Protein AF-A0AAQ3QQR2-F1 (afdb_monomer_lite)

Structure (mmCIF, N/CA/C/O backbone):
data_AF-A0AAQ3QQR2-F1
#
_entry.id   AF-A0AAQ3QQR2-F1
#
loop_
_atom_site.group_PDB
_atom_site.id
_atom_site.type_symbol
_atom_site.label_atom_id
_atom_site.label_alt_id
_atom_site.label_comp_id
_atom_site.label_asym_id
_atom_site.label_entity_id
_atom_site.label_seq_id
_atom_site.pdbx_PDB_ins_code
_atom_site.Cartn_x
_atom_site.Cartn_y
_atom_site.Cartn_z
_atom_site.occupancy
_atom_site.B_iso_or_equiv
_atom_site.auth_seq_id
_atom_site.auth_comp_id
_atom_site.auth_asym_id
_atom_site.auth_atom_id
_atom_site.pdbx_PDB_model_num
ATOM 1 N N . MET A 1 1 ? -11.863 3.989 35.638 1.00 80.88 1 MET A N 1
ATOM 2 C CA . MET A 1 1 ? -12.507 4.876 34.647 1.00 80.88 1 MET A CA 1
ATOM 3 C C . MET A 1 1 ? -11.441 5.291 33.647 1.00 80.88 1 MET A C 1
ATOM 5 O O . MET A 1 1 ? -10.338 5.603 34.080 1.00 80.88 1 MET A O 1
ATOM 9 N N . VAL A 1 2 ? -11.722 5.224 32.343 1.00 85.12 2 VAL A N 1
ATOM 10 C CA . VAL A 1 2 ? -10.799 5.723 31.307 1.00 85.12 2 VAL A CA 1
ATOM 11 C C . VAL A 1 2 ? -10.591 7.229 31.536 1.00 85.12 2 VAL A C 1
ATOM 13 O O . VAL A 1 2 ? -11.599 7.916 31.701 1.00 85.12 2 VAL A O 1
ATOM 16 N N . PRO A 1 3 ? -9.352 7.752 31.583 1.00 92.00 3 PRO A N 1
ATOM 17 C CA . PRO A 1 3 ? -9.108 9.163 31.889 1.00 92.00 3 PRO A CA 1
ATOM 18 C C . PRO A 1 3 ? -9.614 10.085 30.771 1.00 92.00 3 PRO A C 1
ATOM 20 O O . PRO A 1 3 ? -9.797 9.659 29.623 1.00 92.00 3 PRO A O 1
ATOM 23 N N . THR A 1 4 ? -9.840 11.357 31.091 1.00 92.50 4 THR A N 1
ATOM 24 C CA . THR A 1 4 ? -10.175 12.379 30.092 1.00 92.50 4 THR A CA 1
ATOM 25 C C . THR A 1 4 ? -8.987 12.648 29.169 1.00 92.50 4 THR A C 1
ATOM 27 O O . THR A 1 4 ? -7.843 12.258 29.435 1.00 92.50 4 THR A O 1
ATOM 30 N N . LYS A 1 5 ? -9.240 13.320 28.043 1.00 92.12 5 LYS A N 1
ATOM 31 C CA . LYS A 1 5 ? -8.162 13.719 27.133 1.00 92.12 5 LYS A CA 1
ATOM 32 C C . LYS A 1 5 ? -7.220 14.727 27.796 1.00 92.12 5 LYS A C 1
ATOM 34 O O . LYS A 1 5 ? -6.032 14.725 27.502 1.00 92.12 5 LYS A O 1
ATOM 39 N N . GLU A 1 6 ? -7.731 15.562 28.690 1.00 95.12 6 GLU A N 1
ATOM 40 C CA . GLU A 1 6 ? -6.943 16.507 29.477 1.00 95.12 6 GLU A CA 1
ATOM 41 C C . GLU A 1 6 ? -6.012 15.777 30.456 1.00 95.12 6 GLU A C 1
ATOM 43 O O . GLU A 1 6 ? -4.858 16.167 30.612 1.00 95.12 6 GLU A O 1
ATOM 48 N N . GLU A 1 7 ? -6.490 14.692 31.071 1.00 95.94 7 GLU A N 1
ATOM 49 C CA . GLU A 1 7 ? -5.728 13.880 32.028 1.00 95.94 7 GLU A CA 1
ATOM 50 C C . GLU A 1 7 ? -4.668 12.995 31.356 1.00 95.94 7 GLU A C 1
ATOM 52 O O . GLU A 1 7 ? -3.599 12.775 31.926 1.00 95.94 7 GLU A O 1
ATOM 57 N N . ASN A 1 8 ? -4.937 12.476 30.151 1.00 94.75 8 ASN A N 1
ATOM 58 C CA . ASN A 1 8 ? -4.011 11.598 29.430 1.00 94.75 8 ASN A CA 1
ATOM 59 C C . ASN A 1 8 ? -3.968 11.877 27.914 1.00 94.75 8 ASN A C 1
ATOM 61 O O . ASN A 1 8 ? -4.370 11.030 27.106 1.00 94.75 8 ASN A O 1
ATOM 65 N N . PRO A 1 9 ? -3.443 13.039 27.489 1.00 91.62 9 PRO A N 1
ATOM 66 C CA . PRO A 1 9 ? -3.576 13.520 26.111 1.00 91.62 9 PRO A CA 1
ATOM 67 C C . PRO A 1 9 ? -2.920 12.620 25.059 1.00 91.62 9 PRO A C 1
ATOM 69 O O . PRO A 1 9 ? -3.365 12.599 23.911 1.00 91.62 9 PRO A O 1
ATOM 72 N N . ASN A 1 10 ? -1.896 11.856 25.450 1.00 90.06 10 ASN A N 1
ATOM 73 C CA . ASN A 1 10 ? -1.094 11.024 24.548 1.00 90.06 10 ASN A CA 1
ATOM 74 C C . ASN A 1 10 ? -1.265 9.512 24.782 1.00 90.06 10 ASN A C 1
ATOM 76 O O . ASN A 1 10 ? -0.591 8.721 24.126 1.00 90.06 10 ASN A O 1
ATOM 80 N N . GLY A 1 11 ? -2.127 9.099 25.715 1.00 89.00 11 GLY A N 1
ATOM 81 C CA . GLY A 1 11 ? -2.350 7.691 26.052 1.00 89.00 11 GLY A CA 1
ATOM 82 C C . GLY A 1 11 ? -3.790 7.238 25.819 1.00 89.00 11 GLY A C 1
ATOM 83 O O . GLY A 1 11 ? -4.509 7.789 24.987 1.00 89.00 11 GLY A O 1
ATOM 84 N N . LEU A 1 12 ? -4.218 6.214 26.561 1.00 90.44 12 LEU A N 1
ATOM 85 C CA . LEU A 1 12 ? -5.615 5.788 26.593 1.00 90.44 12 LEU A CA 1
ATOM 86 C C . LEU A 1 12 ? -6.462 6.872 27.269 1.00 90.44 12 LEU A C 1
ATOM 88 O O . LEU A 1 12 ? -6.265 7.131 28.453 1.00 90.44 12 LEU A O 1
ATOM 92 N N . HIS A 1 13 ? -7.398 7.467 26.530 1.00 93.31 13 HIS A N 1
ATOM 93 C CA . HIS A 1 13 ? -8.328 8.478 27.033 1.00 93.31 13 HIS A CA 1
ATOM 94 C C . HIS A 1 13 ? -9.698 8.394 26.350 1.00 93.31 13 HIS A C 1
ATOM 96 O O . HIS A 1 13 ? -9.854 7.797 25.280 1.00 93.31 13 HIS A O 1
ATOM 102 N N . GLN A 1 14 ? -10.693 9.042 26.953 1.00 89.75 14 GLN A N 1
ATOM 103 C CA . GLN A 1 14 ? -12.042 9.171 26.409 1.00 89.75 14 GLN A CA 1
ATOM 104 C C . GLN A 1 14 ? -12.032 10.052 25.153 1.00 89.75 14 GLN A C 1
ATOM 106 O O . GLN A 1 14 ? -12.002 11.279 25.227 1.00 89.75 14 GLN A O 1
ATOM 111 N N . LYS A 1 15 ? -12.029 9.415 23.978 1.00 87.75 15 LYS A N 1
ATOM 112 C CA . LYS A 1 15 ? -11.997 10.108 22.680 1.00 87.75 15 LYS A CA 1
ATOM 113 C C . LYS A 1 15 ? -13.345 10.139 21.960 1.00 87.75 15 LYS A C 1
ATOM 115 O O . LYS A 1 15 ? -13.582 11.042 21.161 1.00 87.75 15 LYS A O 1
ATOM 120 N N . TYR A 1 16 ? -14.208 9.161 22.220 1.00 89.12 16 TYR A N 1
ATOM 121 C CA . TYR A 1 16 ? -15.490 8.999 21.538 1.00 89.12 16 TYR A CA 1
ATOM 122 C C . TYR A 1 16 ? -16.610 8.742 22.543 1.00 89.12 16 TYR A C 1
ATOM 124 O O . TYR A 1 16 ? -16.399 8.070 23.550 1.00 89.12 16 TYR A O 1
ATOM 132 N N . VAL A 1 17 ? -17.804 9.239 22.223 1.00 89.06 17 VAL A N 1
ATOM 133 C CA . VAL A 1 17 ? -19.057 8.885 22.899 1.00 89.06 17 VAL A CA 1
ATOM 134 C C . VAL A 1 17 ? -19.792 7.883 22.011 1.00 89.06 17 VAL A C 1
ATOM 136 O O . VAL A 1 17 ? -19.985 8.147 20.824 1.00 89.06 17 VAL A O 1
ATOM 139 N N . VAL A 1 18 ? -20.179 6.733 22.568 1.00 90.75 18 VAL A N 1
ATOM 140 C CA . VAL A 1 18 ? -20.906 5.673 21.851 1.00 90.75 18 VAL A CA 1
ATOM 141 C C . VAL A 1 18 ? -22.374 5.702 22.265 1.00 90.75 18 VAL A C 1
ATOM 143 O O . VAL A 1 18 ? -22.689 5.645 23.451 1.00 90.75 18 VAL A O 1
ATOM 146 N N . THR A 1 19 ? -23.273 5.768 21.287 1.00 93.81 19 THR A N 1
ATOM 147 C CA . THR A 1 19 ? -24.726 5.696 21.483 1.00 93.81 19 THR A CA 1
ATOM 148 C C . THR A 1 19 ? -25.321 4.638 20.560 1.00 93.81 19 THR A C 1
ATOM 150 O O . THR A 1 19 ? -24.811 4.398 19.462 1.00 93.81 19 THR A O 1
ATOM 153 N N . LYS A 1 20 ? -26.390 3.965 21.002 1.00 93.56 20 LYS A N 1
ATOM 154 C CA . LYS A 1 20 ? -27.101 3.004 20.153 1.00 93.56 20 LYS A CA 1
ATOM 155 C C . LYS A 1 20 ? -27.959 3.741 19.130 1.00 93.56 20 LYS A C 1
ATOM 157 O O . LYS A 1 20 ? -28.540 4.783 19.426 1.00 93.56 20 LYS A O 1
ATOM 162 N N . ALA A 1 21 ? -28.059 3.171 17.931 1.00 94.94 21 ALA A N 1
ATOM 163 C CA . ALA A 1 21 ? -28.802 3.770 16.822 1.00 94.94 21 ALA A CA 1
ATOM 164 C C . ALA A 1 21 ? -30.312 3.896 17.096 1.00 94.94 21 ALA A C 1
ATOM 166 O O . ALA A 1 21 ? -30.958 4.785 16.553 1.00 94.94 21 ALA A O 1
ATOM 167 N N . ASP A 1 22 ? -30.866 3.034 17.950 1.00 95.81 22 ASP A N 1
ATOM 168 C CA . ASP A 1 22 ? -32.270 3.063 18.373 1.00 95.81 22 ASP A CA 1
ATOM 169 C C . ASP A 1 22 ? -32.543 4.037 19.537 1.00 95.81 22 ASP A C 1
ATOM 171 O O . ASP A 1 22 ? -33.677 4.150 19.997 1.00 95.81 22 ASP A O 1
ATOM 175 N N . GLY A 1 23 ? -31.513 4.737 20.026 1.00 94.50 23 GLY A N 1
ATOM 176 C CA . GLY A 1 23 ? -31.606 5.675 21.145 1.00 94.50 23 GLY A CA 1
ATOM 177 C C . GLY A 1 23 ? -31.676 5.021 22.527 1.00 94.50 23 GLY A C 1
ATOM 178 O O . GLY A 1 23 ? -31.720 5.738 23.527 1.00 94.50 23 GLY A O 1
ATOM 179 N N . SER A 1 24 ? -31.662 3.688 22.619 1.00 95.50 24 SER A N 1
ATOM 180 C CA . SER A 1 24 ? -31.610 2.999 23.908 1.00 95.50 24 SER A CA 1
ATOM 181 C C . SER A 1 24 ? -30.247 3.179 24.589 1.00 95.50 24 SER A C 1
ATOM 183 O O . SER A 1 24 ? -29.227 3.462 23.951 1.00 95.50 24 SER A O 1
ATOM 185 N N . SER A 1 25 ? -30.209 3.026 25.915 1.00 93.75 25 SER A N 1
ATOM 186 C CA . SER A 1 25 ? -28.966 3.170 26.672 1.00 93.75 25 SER A CA 1
ATOM 187 C C . SER A 1 25 ? -27.983 2.037 26.362 1.00 93.75 25 SER A C 1
ATOM 189 O O . SER A 1 25 ? -28.357 0.867 26.193 1.00 93.75 25 SER A O 1
ATOM 191 N N . VAL A 1 26 ? -26.698 2.383 26.304 1.00 92.75 26 VAL A N 1
ATOM 192 C CA . VAL A 1 26 ? -25.614 1.401 26.415 1.00 92.75 26 VAL A CA 1
ATOM 193 C C . VAL A 1 26 ? -25.560 0.871 27.848 1.00 92.75 26 VAL A C 1
ATOM 195 O O . VAL A 1 26 ? -25.960 1.562 28.784 1.00 92.75 26 VAL A O 1
ATOM 198 N N . ASP A 1 27 ? -25.112 -0.370 28.003 1.00 92.44 27 ASP A N 1
ATOM 199 C CA . ASP A 1 27 ? -24.840 -0.955 29.316 1.00 92.44 27 ASP A CA 1
ATOM 200 C C . ASP A 1 27 ? -23.747 -0.121 30.023 1.00 92.44 27 ASP A C 1
ATOM 202 O O . ASP A 1 27 ? -22.697 0.099 29.408 1.00 92.44 27 ASP A O 1
ATOM 206 N N . PRO A 1 28 ? -23.986 0.395 31.248 1.00 88.75 28 PRO A N 1
ATOM 207 C CA . PRO A 1 28 ? -23.021 1.231 31.963 1.00 88.75 28 PRO A CA 1
ATOM 208 C C . PRO A 1 28 ? -21.719 0.502 32.322 1.00 88.75 28 PRO A C 1
ATOM 210 O O . PRO A 1 28 ? -20.710 1.174 32.534 1.00 88.75 28 PRO A O 1
ATOM 213 N N . ASP A 1 29 ? -21.729 -0.833 32.352 1.00 89.56 29 ASP A N 1
ATOM 214 C CA . ASP A 1 29 ? -20.556 -1.654 32.663 1.00 89.56 29 ASP A CA 1
ATOM 215 C C . ASP A 1 29 ? -19.803 -2.112 31.399 1.00 89.56 29 ASP A C 1
ATOM 217 O O . ASP A 1 29 ? -18.747 -2.740 31.487 1.00 89.56 29 ASP A O 1
ATOM 221 N N . ALA A 1 30 ? -20.319 -1.801 30.202 1.00 89.88 30 ALA A N 1
ATOM 222 C CA . ALA A 1 30 ? -19.672 -2.169 28.949 1.00 89.88 30 ALA A CA 1
ATOM 223 C C . ALA A 1 30 ? -18.524 -1.216 28.585 1.00 89.88 30 ALA A C 1
ATOM 225 O O . ALA A 1 30 ? -18.685 0.003 28.508 1.00 89.88 30 ALA A O 1
ATOM 226 N N . GLU A 1 31 ? -17.375 -1.795 28.240 1.00 88.31 31 GLU A N 1
ATOM 227 C CA . GLU A 1 31 ? -16.235 -1.073 27.680 1.00 88.31 31 GLU A CA 1
ATOM 228 C C . GLU A 1 31 ? -16.169 -1.254 26.157 1.00 88.31 31 GLU A C 1
ATOM 230 O O . GLU A 1 31 ? -16.240 -2.369 25.638 1.00 88.31 31 GLU A O 1
ATOM 235 N N . TYR A 1 32 ? -16.002 -0.147 25.427 1.00 89.75 32 TYR A N 1
ATOM 236 C CA . TYR A 1 32 ? -15.931 -0.143 23.965 1.00 89.75 32 TYR A CA 1
ATOM 237 C C . TYR A 1 32 ? -14.563 0.333 23.484 1.00 89.75 32 TYR A C 1
ATOM 239 O O . TYR A 1 32 ? -14.065 1.378 23.905 1.00 89.75 32 TYR A O 1
ATOM 247 N N . PHE A 1 33 ? -13.994 -0.392 22.521 1.00 90.25 33 PHE A N 1
ATOM 248 C CA . PHE A 1 33 ? -12.809 0.029 21.783 1.00 90.25 33 PHE A CA 1
ATOM 249 C C . PHE A 1 33 ? -13.195 0.372 20.342 1.00 90.25 33 PHE A C 1
ATOM 251 O O . PHE A 1 33 ? -13.665 -0.482 19.592 1.00 90.25 33 PHE A O 1
ATOM 258 N N . VAL A 1 34 ? -13.034 1.642 19.960 1.00 91.75 34 VAL A N 1
ATOM 259 C CA . VAL A 1 34 ? -13.502 2.161 18.667 1.00 91.75 34 VAL A CA 1
ATOM 260 C C . VAL A 1 34 ? -12.354 2.200 17.666 1.00 91.75 34 VAL A C 1
ATOM 262 O O . VAL A 1 34 ? -11.355 2.889 17.870 1.00 91.75 34 VAL A O 1
ATOM 265 N N . LEU A 1 35 ? -12.532 1.496 16.550 1.00 92.06 35 LEU A N 1
ATOM 266 C CA . LEU A 1 35 ? -11.585 1.444 15.441 1.00 92.06 35 LEU A CA 1
ATOM 267 C C . LEU A 1 35 ? -12.113 2.252 14.255 1.00 92.06 35 LEU A C 1
ATOM 269 O O . LEU A 1 35 ? -13.262 2.096 13.846 1.00 92.06 35 LEU A O 1
ATOM 273 N N . ARG A 1 36 ? -11.259 3.092 13.663 1.00 90.00 36 ARG A N 1
ATOM 274 C CA . ARG A 1 36 ? -11.575 3.778 12.404 1.00 90.00 36 ARG A CA 1
ATOM 275 C C . ARG A 1 36 ? -11.174 2.897 11.225 1.00 90.00 36 ARG A C 1
ATOM 277 O O . ARG A 1 36 ? -10.003 2.554 11.088 1.00 90.00 36 ARG A O 1
ATOM 284 N N . LEU A 1 37 ? -12.147 2.544 10.390 1.00 88.12 37 LEU A N 1
ATOM 285 C CA . LEU A 1 37 ? -11.987 1.530 9.342 1.00 88.12 37 LEU A CA 1
ATOM 286 C C . LEU A 1 37 ? -11.951 2.103 7.919 1.00 88.12 37 LEU A C 1
ATOM 288 O O . LEU A 1 37 ? -11.562 1.388 6.995 1.00 88.12 37 LEU A O 1
ATOM 292 N N . ASP A 1 38 ? -12.345 3.366 7.735 1.00 83.75 38 ASP A N 1
ATOM 293 C CA . ASP A 1 38 ? -12.244 4.072 6.457 1.00 83.75 38 ASP A CA 1
ATOM 294 C C . ASP A 1 38 ? -10.819 4.585 6.198 1.00 83.75 38 ASP A C 1
ATOM 296 O O . ASP A 1 38 ? -10.086 4.933 7.125 1.00 83.75 38 ASP A O 1
ATOM 300 N N . TYR A 1 39 ? -10.447 4.709 4.924 1.00 73.44 39 TYR A N 1
ATOM 301 C CA . TYR A 1 39 ? -9.132 5.204 4.508 1.00 73.44 39 TYR A CA 1
ATOM 302 C C . TYR A 1 39 ? -8.970 6.734 4.583 1.00 73.44 39 TYR A C 1
ATOM 304 O O . TYR A 1 39 ? -7.943 7.262 4.168 1.00 73.44 39 TYR A O 1
ATOM 312 N N . LYS A 1 40 ? -9.931 7.476 5.158 1.00 75.06 40 LYS A N 1
ATOM 313 C CA . LYS A 1 40 ? -9.888 8.952 5.238 1.00 75.06 40 LYS A CA 1
ATOM 314 C C . LYS A 1 40 ? -9.239 9.464 6.533 1.00 75.06 40 LYS A C 1
ATOM 316 O O . LYS A 1 40 ? -9.424 10.625 6.909 1.00 75.06 40 LYS A O 1
ATOM 321 N N . GLY A 1 41 ? -8.569 8.590 7.286 1.00 74.69 41 GLY A N 1
ATOM 322 C CA . GLY A 1 41 ? -7.823 8.951 8.491 1.00 74.69 41 GLY A CA 1
ATOM 323 C C . GLY A 1 41 ? -6.534 9.704 8.167 1.00 74.69 41 GLY A C 1
ATOM 324 O O . GLY A 1 41 ? -5.855 9.371 7.205 1.00 74.69 41 GLY A O 1
ATOM 325 N N . GLY A 1 42 ? -6.183 10.699 8.990 1.00 73.75 42 GLY A N 1
ATOM 326 C CA . GLY A 1 42 ? -4.926 11.445 8.831 1.00 73.75 42 GLY A CA 1
ATOM 327 C C . GLY A 1 42 ? -3.670 10.621 9.143 1.00 73.75 42 GLY A C 1
ATOM 328 O O . GLY A 1 42 ? -2.601 10.929 8.632 1.00 73.75 42 GLY A O 1
ATOM 329 N N . ASP A 1 43 ? -3.803 9.555 9.939 1.00 80.88 43 ASP A N 1
ATOM 330 C CA . ASP A 1 43 ? -2.732 8.595 10.216 1.00 80.88 43 ASP A CA 1
ATOM 331 C C . ASP A 1 43 ? -3.028 7.259 9.520 1.00 80.88 43 ASP A C 1
ATOM 333 O O . ASP A 1 43 ? -3.827 6.438 9.983 1.00 80.88 43 ASP A O 1
ATOM 337 N N . VAL A 1 44 ? -2.360 7.051 8.386 1.00 71.50 44 VAL A N 1
ATOM 338 C CA . VAL A 1 44 ? -2.486 5.844 7.558 1.00 71.50 44 VAL A CA 1
ATOM 339 C C . VAL A 1 44 ? -1.999 4.596 8.300 1.00 71.50 44 VAL A C 1
ATOM 341 O O . VAL A 1 44 ? -2.577 3.519 8.136 1.00 71.50 44 VAL A O 1
ATOM 344 N N . SER A 1 45 ? -0.961 4.719 9.134 1.00 70.38 45 SER A N 1
ATOM 345 C CA . SER A 1 45 ? -0.415 3.585 9.891 1.00 70.38 45 SER A CA 1
ATOM 346 C C . SER A 1 45 ? -1.412 3.118 10.950 1.00 70.38 45 SER A C 1
ATOM 348 O O . SER A 1 45 ? -1.638 1.917 11.102 1.00 70.38 45 SER A O 1
ATOM 350 N N . HIS A 1 46 ? -2.079 4.061 11.617 1.00 82.38 46 HIS A N 1
ATOM 351 C CA . HIS A 1 46 ? -3.132 3.750 12.576 1.00 82.38 46 HIS A CA 1
ATOM 352 C C . HIS A 1 46 ? -4.349 3.082 11.914 1.00 82.38 46 HIS A C 1
ATOM 354 O O . HIS A 1 46 ? -4.803 2.043 12.388 1.00 82.38 46 HIS A O 1
ATOM 360 N N . VAL A 1 47 ? -4.843 3.601 10.779 1.00 82.56 47 VAL A N 1
ATOM 361 C CA . VAL A 1 47 ? -5.971 2.981 10.045 1.00 82.56 47 VAL A CA 1
ATOM 362 C C . VAL A 1 47 ? -5.642 1.550 9.603 1.00 82.56 47 VAL A C 1
ATOM 364 O O . VAL A 1 47 ? -6.490 0.660 9.681 1.00 82.56 47 VAL A O 1
ATOM 367 N N . ARG A 1 48 ? -4.399 1.286 9.186 1.00 74.62 48 ARG A N 1
ATOM 368 C CA . ARG A 1 48 ? -3.940 -0.074 8.860 1.00 74.62 48 ARG A CA 1
ATOM 369 C C . ARG A 1 48 ? -4.002 -1.007 10.063 1.00 74.62 48 ARG A C 1
ATOM 371 O O . ARG A 1 48 ? -4.515 -2.115 9.927 1.00 74.62 48 ARG A O 1
ATOM 378 N N . ALA A 1 49 ? -3.536 -0.558 11.227 1.00 81.88 49 ALA A N 1
ATOM 379 C CA . ALA A 1 49 ? -3.627 -1.339 12.458 1.00 81.88 49 ALA A CA 1
ATOM 380 C C . ALA A 1 49 ? -5.092 -1.652 12.821 1.00 81.88 49 ALA A C 1
ATOM 382 O O . ALA A 1 49 ? -5.416 -2.796 13.139 1.00 81.88 49 ALA A O 1
ATOM 383 N N . CYS A 1 50 ? -5.994 -0.675 12.679 1.00 89.81 50 CYS A N 1
ATOM 384 C CA . CYS A 1 50 ? -7.432 -0.863 12.884 1.00 89.81 50 CYS A CA 1
ATOM 385 C C . CYS A 1 50 ? -8.021 -1.943 11.962 1.00 89.81 50 CYS A C 1
ATOM 387 O O . CYS A 1 50 ? -8.766 -2.812 12.409 1.00 89.81 50 CYS A O 1
ATOM 389 N N . ARG A 1 51 ? -7.678 -1.919 10.671 1.00 86.06 51 ARG A N 1
ATOM 390 C CA . ARG A 1 51 ? -8.191 -2.886 9.686 1.00 86.06 51 ARG A CA 1
ATOM 391 C C . ARG A 1 51 ? -7.573 -4.275 9.849 1.00 86.06 51 ARG A C 1
ATOM 393 O O . ARG A 1 51 ? -8.266 -5.269 9.654 1.00 86.06 51 ARG A O 1
ATOM 400 N N . ALA A 1 52 ? -6.317 -4.361 10.283 1.00 81.12 52 ALA A N 1
ATOM 401 C CA . ALA A 1 52 ? -5.707 -5.627 10.681 1.00 81.12 52 ALA A CA 1
ATOM 402 C C . ALA A 1 52 ? -6.444 -6.251 11.881 1.00 81.12 52 ALA A C 1
ATOM 404 O O . ALA A 1 52 ? -6.762 -7.440 11.854 1.00 81.12 52 ALA A O 1
ATOM 405 N N . ALA A 1 53 ? -6.791 -5.446 12.893 1.00 89.12 53 ALA A N 1
ATOM 406 C CA . ALA A 1 53 ? -7.611 -5.903 14.015 1.00 89.12 53 ALA A CA 1
ATOM 407 C C . ALA A 1 53 ? -9.002 -6.372 13.554 1.00 89.12 53 ALA A C 1
ATOM 409 O O . ALA A 1 53 ? -9.468 -7.419 13.999 1.00 89.12 53 ALA A O 1
ATOM 410 N N . LEU A 1 54 ? -9.627 -5.660 12.609 1.00 92.31 54 LEU A N 1
ATOM 411 C CA . LEU A 1 54 ? -10.901 -6.072 12.018 1.00 92.31 54 LEU A CA 1
ATOM 412 C C . LEU A 1 54 ? -10.799 -7.415 11.276 1.00 92.31 54 LEU A C 1
ATOM 414 O O . LEU A 1 54 ? -11.661 -8.270 11.456 1.00 92.31 54 LEU A O 1
ATOM 418 N N . SER A 1 55 ? -9.746 -7.622 10.480 1.00 85.44 55 SER A N 1
ATOM 419 C CA . SER A 1 55 ? -9.497 -8.891 9.777 1.00 85.44 55 SER A CA 1
ATOM 420 C C . SER A 1 55 ? -9.331 -10.056 10.756 1.00 85.44 55 SER A C 1
ATOM 422 O O . SER A 1 55 ? -9.971 -11.101 10.609 1.00 85.44 55 SER A O 1
ATOM 424 N N . MET A 1 56 ? -8.557 -9.852 11.826 1.00 84.94 56 MET A N 1
ATOM 425 C CA . MET A 1 56 ? -8.397 -10.846 12.889 1.00 84.94 56 MET A CA 1
ATOM 426 C C . MET A 1 56 ? -9.709 -11.139 13.618 1.00 84.94 56 MET A C 1
ATOM 428 O O . MET A 1 56 ? -10.012 -12.305 13.870 1.00 84.94 56 MET A O 1
ATOM 432 N N . TYR A 1 57 ? -10.501 -10.109 13.916 1.00 94.12 57 TYR A N 1
ATOM 433 C CA . TYR A 1 57 ? -11.819 -10.268 14.522 1.00 94.12 57 TYR A CA 1
ATOM 434 C C . TYR A 1 57 ? -12.754 -11.074 13.616 1.00 94.12 57 TYR A C 1
ATOM 436 O O . TYR A 1 57 ? -13.286 -12.088 14.060 1.00 94.12 57 TYR A O 1
ATOM 444 N N . ALA A 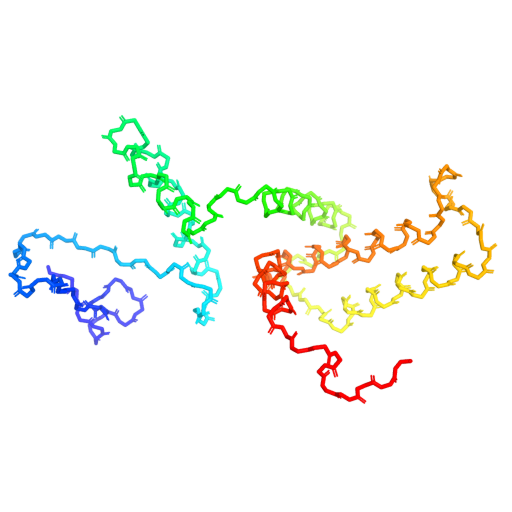1 58 ? -12.884 -10.695 12.339 1.00 92.00 58 ALA A N 1
ATOM 445 C CA . ALA A 1 58 ? -13.710 -11.400 11.358 1.00 92.00 58 ALA A CA 1
ATOM 446 C C . ALA A 1 58 ? -13.304 -12.878 11.226 1.00 92.00 58 ALA A C 1
ATOM 448 O O . ALA A 1 58 ? -14.161 -13.758 11.183 1.00 92.00 58 ALA A O 1
ATOM 449 N N . LYS A 1 59 ? -11.997 -13.174 11.232 1.00 86.62 59 LYS A N 1
ATOM 450 C CA . LYS A 1 59 ? -11.490 -14.552 11.258 1.00 86.62 59 LYS A CA 1
ATOM 451 C C . LYS A 1 59 ? -11.898 -15.293 12.534 1.00 86.62 59 LYS A C 1
ATOM 453 O O . LYS A 1 59 ? -12.336 -16.435 12.447 1.00 86.62 59 LYS A O 1
ATOM 458 N N . ALA A 1 60 ? -11.759 -14.660 13.698 1.00 94.62 60 ALA A N 1
ATOM 459 C CA . ALA A 1 60 ? -12.061 -15.275 14.990 1.00 94.62 60 ALA A CA 1
ATOM 460 C C . ALA A 1 60 ? -13.555 -15.583 15.172 1.00 94.62 60 ALA A C 1
ATOM 462 O O . ALA A 1 60 ? -13.902 -16.587 15.789 1.00 94.62 60 ALA A O 1
ATOM 463 N N . ILE A 1 61 ? -14.443 -14.744 14.628 1.00 96.81 61 ILE A N 1
ATOM 464 C CA . ILE A 1 61 ? -15.893 -14.952 14.736 1.00 96.81 61 ILE A CA 1
ATOM 465 C C . ILE A 1 61 ? -16.470 -15.844 13.632 1.00 96.81 61 ILE A C 1
ATOM 467 O O . ILE A 1 61 ? -17.647 -16.178 13.711 1.00 96.81 61 ILE A O 1
ATOM 471 N N . GLN A 1 62 ? -15.678 -16.253 12.634 1.00 94.62 62 GLN A N 1
ATOM 472 C CA . GLN A 1 62 ? -16.163 -16.947 11.435 1.00 94.62 62 GLN A CA 1
ATOM 473 C C . GLN A 1 62 ? -17.014 -18.187 11.739 1.00 94.62 62 GLN A C 1
ATOM 475 O O . GLN A 1 62 ? -18.018 -18.411 11.070 1.00 94.62 62 GLN A O 1
ATOM 480 N N . GLU A 1 63 ? -16.620 -18.990 12.727 1.00 95.00 63 GLU A N 1
ATOM 481 C CA . GLU A 1 63 ? -17.341 -20.218 13.092 1.00 95.00 63 GLU A CA 1
ATOM 482 C C . GLU A 1 63 ? -18.613 -19.935 13.901 1.00 95.00 63 GLU A C 1
ATOM 484 O O . GLU A 1 63 ? -19.570 -20.702 13.846 1.00 95.00 63 GLU A O 1
ATOM 489 N N . ARG A 1 64 ? -18.639 -18.830 14.656 1.00 97.81 64 ARG A N 1
ATOM 490 C CA . ARG A 1 64 ? -19.719 -18.511 15.600 1.00 97.81 64 ARG A CA 1
ATOM 491 C C . ARG A 1 64 ? -20.780 -17.582 15.012 1.00 97.81 64 ARG A C 1
ATOM 493 O O . ARG A 1 64 ? -21.951 -17.718 15.346 1.00 97.81 64 ARG A O 1
ATOM 500 N N . ILE A 1 65 ? -20.364 -16.604 14.209 1.00 97.56 65 ILE A N 1
ATOM 501 C CA . ILE A 1 65 ? -21.213 -15.558 13.622 1.00 97.56 65 ILE A CA 1
ATOM 502 C C . ILE A 1 65 ? -20.777 -15.338 12.158 1.00 97.56 65 ILE A C 1
ATOM 504 O O . ILE A 1 65 ? -20.177 -14.308 11.835 1.00 97.56 65 ILE A O 1
ATOM 508 N N . PRO A 1 66 ? -21.018 -16.319 11.267 1.00 95.56 66 PRO A N 1
ATOM 509 C CA . PRO A 1 66 ? -20.480 -16.311 9.907 1.00 95.56 66 PRO A CA 1
ATOM 510 C C . PRO A 1 66 ? -21.002 -15.151 9.056 1.00 95.56 66 PRO A C 1
ATOM 512 O O . PRO A 1 66 ? -20.227 -14.585 8.290 1.00 95.56 66 PRO A O 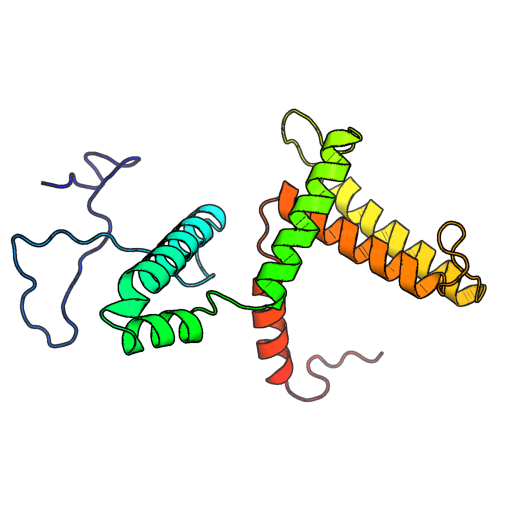1
ATOM 515 N N . ASP A 1 67 ? -22.269 -14.762 9.215 1.00 97.56 67 ASP A N 1
ATOM 516 C CA . ASP A 1 67 ? -22.874 -13.691 8.414 1.00 97.56 67 ASP A CA 1
ATOM 517 C C . ASP A 1 67 ? -22.188 -12.348 8.683 1.00 97.56 67 ASP A C 1
ATOM 519 O O . ASP A 1 67 ? -21.685 -11.718 7.760 1.00 97.56 67 ASP A O 1
ATOM 523 N N . LEU A 1 68 ? -22.016 -11.974 9.959 1.00 95.62 68 LEU A N 1
ATOM 524 C CA . LEU A 1 68 ? -21.268 -10.767 10.324 1.00 95.62 68 LEU A CA 1
ATOM 525 C C . LEU A 1 68 ? -19.804 -10.844 9.868 1.00 95.62 68 LEU A C 1
ATOM 527 O O . LEU A 1 68 ? -19.242 -9.846 9.423 1.00 95.62 68 LEU A O 1
ATOM 531 N N . ALA A 1 69 ? -19.163 -12.012 9.975 1.00 92.88 69 ALA A N 1
ATOM 532 C CA . ALA A 1 69 ? -17.793 -12.187 9.498 1.00 92.88 69 ALA A CA 1
ATOM 533 C C . ALA A 1 69 ? -17.678 -11.893 7.993 1.00 92.88 69 ALA A C 1
ATOM 535 O O . ALA A 1 69 ? -16.741 -11.213 7.567 1.00 92.88 69 ALA A O 1
ATOM 536 N N . ASN A 1 70 ? -18.634 -12.389 7.206 1.00 91.25 70 ASN A N 1
ATOM 537 C CA . ASN A 1 70 ? -18.693 -12.185 5.764 1.00 91.25 70 ASN A CA 1
ATOM 538 C C . ASN A 1 70 ? -19.025 -10.728 5.420 1.00 91.25 70 ASN A C 1
ATOM 540 O O . ASN A 1 70 ? -18.295 -10.136 4.630 1.00 91.25 70 ASN A O 1
ATOM 544 N N . ASP A 1 71 ? -20.006 -10.117 6.091 1.00 94.00 71 ASP A N 1
ATOM 545 C CA . ASP A 1 71 ? -20.351 -8.700 5.923 1.00 94.00 71 ASP A CA 1
ATOM 546 C C . ASP A 1 71 ? -19.137 -7.794 6.163 1.00 94.00 71 ASP A C 1
ATOM 548 O O . ASP A 1 71 ? -18.880 -6.859 5.405 1.00 94.00 71 ASP A O 1
ATOM 552 N N . LEU A 1 72 ? -18.352 -8.068 7.213 1.00 92.25 72 LEU A N 1
ATOM 553 C CA . LEU A 1 72 ? -17.137 -7.308 7.511 1.00 92.25 72 LEU A CA 1
ATOM 554 C C . LEU A 1 72 ? -16.062 -7.508 6.438 1.00 92.25 72 LEU A C 1
ATOM 556 O O . LEU A 1 72 ? -15.398 -6.544 6.053 1.00 92.25 72 LEU A O 1
ATOM 560 N N . LYS A 1 73 ? -15.881 -8.741 5.957 1.00 86.62 73 LYS A N 1
ATOM 561 C CA . LYS A 1 73 ? -14.913 -9.054 4.899 1.00 86.62 73 LYS A CA 1
ATOM 562 C C . LYS A 1 73 ? -15.271 -8.393 3.580 1.00 86.62 73 LYS A C 1
ATOM 564 O O . LYS A 1 73 ? -14.367 -7.870 2.943 1.00 86.62 73 LYS A O 1
ATOM 569 N N . GLU A 1 74 ? -16.544 -8.402 3.201 1.00 86.31 74 GLU A N 1
ATOM 570 C CA . GLU A 1 74 ? -17.038 -7.808 1.960 1.00 86.31 74 GLU A CA 1
ATOM 571 C C . GLU A 1 74 ? -17.015 -6.282 2.041 1.00 86.31 74 GLU A C 1
ATOM 573 O O . GLU A 1 74 ? -16.358 -5.621 1.242 1.00 86.31 74 GLU A O 1
ATOM 578 N N . ARG A 1 75 ? -17.641 -5.705 3.073 1.00 86.69 75 ARG A N 1
ATOM 579 C CA . ARG A 1 75 ? -17.745 -4.249 3.233 1.00 86.69 75 ARG A CA 1
ATOM 580 C C . ARG A 1 75 ? -16.394 -3.555 3.325 1.00 86.69 75 ARG A C 1
ATOM 582 O O . ARG A 1 75 ? -16.251 -2.415 2.887 1.00 86.69 75 ARG A O 1
ATOM 589 N N . TYR A 1 76 ? -15.442 -4.196 3.994 1.00 83.25 76 TYR A N 1
ATOM 590 C CA . TYR A 1 76 ? -14.119 -3.633 4.220 1.00 83.25 76 TYR A CA 1
ATOM 591 C C . TYR A 1 76 ? -13.048 -4.347 3.420 1.00 83.25 76 TYR A C 1
ATOM 593 O O . TYR A 1 76 ? -11.883 -4.102 3.696 1.00 83.25 76 TYR A O 1
ATOM 601 N N . ASP A 1 77 ? -13.401 -5.188 2.457 1.00 75.44 77 ASP A N 1
ATOM 602 C CA . ASP A 1 77 ? -12.457 -5.796 1.524 1.00 75.44 77 ASP A CA 1
ATOM 603 C C . ASP A 1 77 ? -11.205 -6.389 2.214 1.00 75.44 77 ASP A C 1
ATOM 605 O O . ASP A 1 77 ? -10.049 -6.135 1.862 1.00 75.44 77 ASP A O 1
ATOM 609 N N . LEU A 1 78 ? -11.437 -7.134 3.303 1.00 71.88 78 LEU A N 1
ATOM 610 C CA . LEU A 1 78 ? -10.382 -7.608 4.218 1.00 71.88 78 LEU A CA 1
ATOM 611 C C . LEU A 1 78 ? -9.491 -8.698 3.611 1.00 71.88 78 LEU A C 1
ATOM 613 O O . LEU A 1 78 ? -8.514 -9.100 4.241 1.00 71.88 78 LEU A O 1
ATOM 617 N N . HIS A 1 79 ? -9.843 -9.177 2.419 1.00 67.00 79 HIS A N 1
ATOM 618 C CA . HIS A 1 79 ? -9.138 -10.214 1.676 1.00 67.00 79 HIS A CA 1
ATOM 619 C C . HIS A 1 79 ? -9.074 -9.906 0.178 1.00 67.00 79 HIS A C 1
ATOM 621 O O . HIS A 1 79 ? -9.137 -10.836 -0.627 1.00 67.00 79 HIS A O 1
ATOM 627 N N . HIS A 1 80 ? -8.945 -8.634 -0.218 1.00 74.75 80 HIS A N 1
ATOM 628 C CA . HIS A 1 80 ? -8.814 -8.315 -1.638 1.00 74.75 80 HIS A CA 1
ATOM 629 C C . HIS A 1 80 ? -7.606 -9.056 -2.230 1.00 74.75 80 HIS A C 1
ATOM 631 O O . HIS A 1 80 ? -6.466 -8.762 -1.840 1.00 74.75 80 HIS A O 1
ATOM 637 N N . PRO A 1 81 ? -7.796 -9.977 -3.194 1.00 82.62 81 PRO A N 1
ATOM 638 C CA . PRO A 1 81 ? -6.699 -10.797 -3.701 1.00 82.62 81 PRO A CA 1
ATOM 639 C C . PRO A 1 81 ? -5.546 -9.955 -4.254 1.00 82.62 81 PRO A C 1
ATOM 641 O O . PRO A 1 81 ? -4.378 -10.300 -4.083 1.00 82.62 81 PRO A O 1
ATOM 644 N N . PHE A 1 82 ? -5.860 -8.803 -4.855 1.00 86.31 82 PHE A N 1
ATOM 645 C CA . PHE A 1 82 ? -4.842 -7.869 -5.329 1.00 86.31 82 PHE A CA 1
ATOM 646 C C . PHE A 1 82 ? -4.130 -7.114 -4.195 1.00 86.31 82 PHE A C 1
ATOM 648 O O . PHE A 1 82 ? -2.929 -6.896 -4.316 1.00 86.31 82 PHE A O 1
ATOM 655 N N . ILE A 1 83 ? -4.798 -6.757 -3.085 1.00 84.06 83 ILE A N 1
ATOM 656 C CA . ILE A 1 83 ? -4.104 -6.124 -1.944 1.00 84.06 83 ILE A CA 1
ATOM 657 C C . ILE A 1 83 ? -3.132 -7.129 -1.324 1.00 84.06 83 ILE A C 1
ATOM 659 O O . ILE A 1 83 ? -1.979 -6.786 -1.077 1.00 84.06 83 ILE A O 1
ATOM 663 N N . GLU A 1 84 ? -3.565 -8.373 -1.123 1.00 83.31 84 GLU A N 1
ATOM 664 C CA . GLU A 1 84 ? -2.712 -9.431 -0.574 1.00 83.31 84 GLU A CA 1
ATOM 665 C C . GLU A 1 84 ? -1.509 -9.713 -1.483 1.00 83.31 84 GLU A C 1
ATOM 667 O O . GLU A 1 84 ? -0.361 -9.699 -1.031 1.00 83.31 84 GLU A O 1
ATOM 672 N N . ALA A 1 85 ? -1.743 -9.877 -2.790 1.00 91.69 85 ALA A N 1
ATOM 673 C CA . ALA A 1 85 ? -0.672 -10.062 -3.765 1.00 91.69 85 ALA A CA 1
ATOM 674 C C . ALA A 1 85 ? 0.293 -8.864 -3.797 1.00 91.69 85 ALA A C 1
ATOM 676 O O . ALA A 1 85 ? 1.513 -9.052 -3.807 1.00 91.69 85 ALA A O 1
ATOM 677 N N . TRP A 1 86 ? -0.234 -7.635 -3.751 1.00 93.44 86 TRP A N 1
ATOM 678 C CA . TRP A 1 86 ? 0.567 -6.415 -3.679 1.00 93.44 86 TRP A CA 1
ATOM 679 C C . TRP A 1 86 ? 1.449 -6.398 -2.433 1.00 93.44 86 TRP A C 1
ATOM 681 O O . TRP A 1 86 ? 2.647 -6.157 -2.544 1.00 93.44 86 TRP A O 1
ATOM 691 N N . LEU A 1 87 ? 0.890 -6.666 -1.250 1.00 87.19 87 LEU A N 1
ATOM 692 C CA . LEU A 1 87 ? 1.635 -6.644 0.010 1.00 87.19 87 LEU A CA 1
ATOM 693 C C . LEU A 1 87 ? 2.744 -7.700 0.033 1.00 87.19 87 LEU A C 1
ATOM 695 O O . LEU A 1 87 ? 3.857 -7.404 0.471 1.00 87.19 87 LEU A O 1
ATOM 699 N N . LEU A 1 88 ? 2.471 -8.906 -0.472 1.00 90.38 88 LEU A N 1
ATOM 700 C CA . LEU A 1 88 ? 3.469 -9.970 -0.578 1.00 90.38 88 LEU A CA 1
ATOM 701 C C . LEU A 1 88 ? 4.629 -9.572 -1.498 1.00 90.38 88 LEU A C 1
ATOM 703 O O . LEU A 1 88 ? 5.794 -9.700 -1.108 1.00 90.38 88 LEU A O 1
ATOM 707 N N . MET A 1 89 ? 4.330 -9.057 -2.695 1.00 96.75 89 MET A N 1
ATOM 708 C CA . MET A 1 89 ? 5.367 -8.626 -3.636 1.00 96.75 89 MET A CA 1
ATOM 709 C C . MET A 1 89 ? 6.130 -7.403 -3.126 1.00 96.75 89 MET A C 1
ATOM 711 O O . MET A 1 89 ? 7.359 -7.411 -3.137 1.00 96.75 89 MET A O 1
ATOM 715 N N . ALA A 1 90 ? 5.436 -6.394 -2.599 1.00 95.12 90 ALA A N 1
ATOM 716 C CA . ALA A 1 90 ? 6.056 -5.184 -2.075 1.00 95.12 90 ALA A CA 1
ATOM 717 C C . ALA A 1 90 ? 6.995 -5.483 -0.902 1.00 95.12 90 ALA A C 1
ATOM 719 O O . ALA A 1 90 ? 8.121 -4.987 -0.884 1.00 95.12 90 ALA A O 1
ATOM 720 N N . LYS A 1 91 ? 6.594 -6.373 0.018 1.00 90.38 91 LYS A N 1
ATOM 721 C CA . LYS A 1 91 ? 7.461 -6.838 1.109 1.00 90.38 91 LYS A CA 1
ATOM 722 C C . LYS A 1 91 ? 8.715 -7.534 0.579 1.00 90.38 91 LYS A C 1
ATOM 724 O O . LYS A 1 91 ? 9.810 -7.249 1.056 1.00 90.38 91 LYS A O 1
ATOM 729 N N . ARG A 1 92 ? 8.572 -8.429 -0.405 1.00 96.69 92 ARG A N 1
ATOM 730 C CA . ARG A 1 92 ? 9.703 -9.153 -1.012 1.00 96.69 92 ARG A CA 1
ATOM 731 C C . ARG A 1 92 ? 10.683 -8.201 -1.698 1.00 96.69 92 ARG A C 1
ATOM 733 O O . ARG A 1 92 ? 11.892 -8.309 -1.495 1.00 96.69 92 ARG A O 1
ATOM 740 N N . THR A 1 93 ? 10.161 -7.271 -2.491 1.00 96.19 93 THR A N 1
ATOM 741 C CA . THR A 1 93 ? 10.953 -6.252 -3.182 1.00 96.19 93 THR A CA 1
ATOM 742 C C . THR A 1 93 ? 11.666 -5.346 -2.188 1.00 96.19 93 THR A C 1
ATOM 744 O O . THR A 1 93 ? 12.859 -5.093 -2.344 1.00 96.19 93 THR A O 1
ATOM 747 N N . HIS A 1 94 ? 10.966 -4.883 -1.152 1.00 95.31 94 HIS A N 1
ATOM 748 C CA . HIS A 1 94 ? 11.555 -4.018 -0.139 1.00 95.31 94 HIS A CA 1
ATOM 749 C C . HIS A 1 94 ? 12.678 -4.723 0.621 1.00 95.31 94 HIS A C 1
ATOM 751 O O . HIS A 1 94 ? 13.775 -4.182 0.709 1.00 95.31 94 HIS A O 1
ATOM 757 N N . GLN A 1 95 ? 12.457 -5.970 1.054 1.00 95.88 95 GLN A N 1
ATOM 758 C CA . GLN A 1 95 ? 13.501 -6.775 1.692 1.00 95.88 95 GLN A CA 1
ATOM 759 C C . GLN A 1 95 ? 14.727 -6.927 0.785 1.00 95.88 95 GLN A C 1
ATOM 761 O O . GLN A 1 95 ? 15.844 -6.696 1.225 1.00 95.88 95 GLN A O 1
ATOM 766 N N . THR A 1 96 ? 14.516 -7.215 -0.504 1.00 97.19 96 THR A N 1
ATOM 767 C CA . THR A 1 96 ? 15.611 -7.323 -1.482 1.00 97.19 96 THR A CA 1
ATOM 768 C C . THR A 1 96 ? 16.409 -6.020 -1.602 1.00 97.19 96 THR A C 1
ATOM 770 O O . THR A 1 96 ? 17.625 -6.060 -1.772 1.00 97.19 96 THR A O 1
ATOM 773 N N . ASN A 1 97 ? 15.748 -4.862 -1.530 1.00 95.81 97 ASN A N 1
ATOM 774 C CA . ASN A 1 97 ? 16.421 -3.564 -1.575 1.00 95.81 97 ASN A CA 1
ATOM 775 C C . ASN A 1 97 ? 17.186 -3.268 -0.277 1.00 95.81 97 ASN A C 1
ATOM 777 O O . ASN A 1 97 ? 18.302 -2.757 -0.353 1.00 95.81 97 ASN A O 1
ATOM 781 N N . CYS A 1 98 ? 16.638 -3.635 0.886 1.00 94.44 98 CYS A N 1
ATOM 782 C CA . CYS A 1 98 ? 17.348 -3.560 2.165 1.00 94.44 98 CYS A CA 1
ATOM 783 C C . CYS A 1 98 ? 18.607 -4.437 2.155 1.00 94.44 98 CYS A C 1
ATOM 785 O O . CYS A 1 98 ? 19.693 -3.947 2.442 1.00 94.44 98 CYS A O 1
ATOM 787 N N . ASP A 1 99 ? 18.481 -5.700 1.741 1.00 96.56 99 ASP A N 1
ATOM 788 C CA . ASP A 1 99 ? 19.587 -6.668 1.717 1.00 96.56 99 ASP A CA 1
ATOM 789 C C . ASP A 1 99 ? 20.724 -6.236 0.775 1.00 96.56 99 ASP A C 1
ATOM 791 O O . ASP A 1 99 ? 21.884 -6.589 0.977 1.00 96.56 99 ASP A O 1
ATOM 795 N N . LYS A 1 100 ? 20.396 -5.458 -0.264 1.00 95.31 100 LYS A N 1
ATOM 796 C CA . LYS A 1 100 ? 21.358 -4.899 -1.223 1.00 95.31 100 LYS A CA 1
ATOM 797 C C . LYS A 1 100 ? 21.881 -3.509 -0.843 1.00 95.31 100 LYS A C 1
ATOM 799 O O . LYS A 1 100 ? 22.663 -2.945 -1.602 1.00 95.31 100 LYS A O 1
ATOM 804 N N . GLY A 1 101 ? 21.462 -2.950 0.294 1.00 94.06 101 GLY A N 1
ATOM 805 C CA . GLY A 1 101 ? 21.916 -1.638 0.765 1.00 94.06 101 GLY A CA 1
ATOM 806 C C . GLY A 1 101 ? 21.345 -0.445 -0.013 1.00 94.06 101 GLY A C 1
ATOM 807 O O . GLY A 1 101 ? 21.926 0.634 0.015 1.00 94.06 101 GLY A O 1
ATOM 808 N N . PHE A 1 102 ? 20.216 -0.615 -0.711 1.00 92.56 102 PHE A N 1
ATOM 809 C CA . PHE A 1 102 ? 19.531 0.477 -1.423 1.00 92.56 102 PHE A CA 1
ATOM 810 C C . PHE A 1 102 ? 18.572 1.284 -0.534 1.00 92.56 102 PHE A C 1
ATOM 812 O O . PHE A 1 102 ? 18.018 2.290 -0.977 1.00 92.56 102 PHE A O 1
ATOM 819 N N . VAL A 1 103 ? 18.351 0.850 0.709 1.00 91.31 103 VAL A N 1
ATOM 820 C CA . VAL A 1 103 ? 17.509 1.530 1.702 1.00 91.31 103 VAL A CA 1
ATOM 821 C C . VAL A 1 103 ? 18.400 2.000 2.845 1.00 91.31 103 VAL A C 1
ATOM 823 O O . VAL A 1 103 ? 19.175 1.211 3.380 1.00 91.31 103 VAL A O 1
ATOM 826 N N . ALA A 1 104 ? 18.293 3.278 3.214 1.00 87.69 104 ALA A N 1
ATOM 827 C CA . ALA A 1 104 ? 19.083 3.849 4.299 1.00 87.69 104 ALA A CA 1
ATOM 828 C C . ALA A 1 104 ? 18.713 3.215 5.653 1.00 87.69 104 ALA A C 1
ATOM 830 O O . ALA A 1 104 ? 17.532 3.071 5.978 1.00 87.69 104 ALA A O 1
ATOM 831 N N . GLU A 1 105 ? 19.725 2.861 6.450 1.00 87.19 105 GLU A N 1
ATOM 832 C CA . GLU A 1 105 ? 19.547 2.207 7.757 1.00 87.19 105 GLU A CA 1
ATOM 833 C C . GLU A 1 105 ? 18.829 3.102 8.780 1.00 87.19 105 GLU A C 1
ATOM 835 O O . GLU A 1 105 ? 18.132 2.606 9.664 1.00 87.19 105 GLU A O 1
ATOM 840 N N . ASP A 1 106 ? 18.958 4.423 8.638 1.00 89.31 106 ASP A N 1
ATOM 841 C CA . ASP A 1 106 ? 18.295 5.423 9.481 1.00 89.31 106 ASP A CA 1
ATOM 842 C C . ASP A 1 106 ? 16.813 5.642 9.116 1.00 89.31 106 ASP A C 1
ATOM 844 O O . ASP A 1 106 ? 16.105 6.395 9.788 1.00 89.31 106 ASP A O 1
ATOM 848 N N . GLY A 1 107 ? 16.327 4.978 8.062 1.00 84.69 107 GLY A N 1
ATOM 849 C CA . GLY A 1 107 ? 14.963 5.106 7.560 1.00 84.69 107 GLY A CA 1
ATOM 850 C C . GLY A 1 107 ? 14.686 6.410 6.810 1.00 84.69 107 GLY A C 1
ATOM 851 O O . GLY A 1 107 ? 13.528 6.663 6.468 1.00 84.69 107 GLY A O 1
ATOM 852 N N . ASN A 1 108 ? 15.705 7.231 6.540 1.00 92.31 108 ASN A N 1
ATOM 853 C CA . ASN A 1 108 ? 15.546 8.451 5.763 1.00 92.31 108 ASN A CA 1
ATOM 854 C C . ASN A 1 108 ? 15.234 8.126 4.291 1.00 92.31 108 ASN A C 1
ATOM 856 O O . ASN A 1 108 ? 15.734 7.153 3.720 1.00 92.31 108 ASN A O 1
ATOM 860 N N . ILE A 1 109 ? 14.384 8.943 3.667 1.00 94.69 109 ILE A N 1
ATOM 861 C CA . ILE A 1 109 ? 13.926 8.745 2.289 1.00 94.69 109 ILE A CA 1
ATOM 862 C C . ILE A 1 109 ? 14.214 10.011 1.489 1.00 94.69 109 ILE A C 1
ATOM 864 O O . ILE A 1 109 ? 13.576 11.042 1.695 1.00 94.69 109 ILE A O 1
ATOM 868 N N . ASP A 1 110 ? 15.118 9.921 0.513 1.00 95.25 110 ASP A N 1
ATOM 869 C CA . ASP A 1 110 ? 15.220 10.948 -0.524 1.00 95.25 110 ASP A CA 1
ATOM 870 C C . ASP A 1 110 ? 14.090 10.753 -1.543 1.00 95.25 110 ASP A C 1
ATOM 872 O O . ASP A 1 110 ? 14.207 10.011 -2.522 1.00 95.25 110 ASP A O 1
ATOM 876 N N . HIS A 1 111 ? 12.961 11.411 -1.289 1.00 96.31 111 HIS A N 1
ATOM 877 C CA . HIS A 1 111 ? 11.784 11.338 -2.151 1.00 96.31 111 HIS A CA 1
ATOM 878 C C . HIS A 1 111 ? 12.082 11.741 -3.604 1.00 96.31 111 HIS A C 1
ATOM 880 O O . HIS A 1 111 ? 11.513 11.154 -4.524 1.00 96.31 111 HIS A O 1
ATOM 886 N N . GLY A 1 112 ? 12.973 12.715 -3.819 1.00 97.56 112 GLY A N 1
ATOM 887 C CA . GLY A 1 112 ? 13.336 13.188 -5.153 1.00 97.56 112 GLY A CA 1
ATOM 888 C C . GLY A 1 112 ? 14.056 12.103 -5.945 1.00 97.56 112 GLY A C 1
ATOM 889 O O . GLY A 1 112 ? 13.656 11.789 -7.067 1.00 97.56 112 GLY A O 1
ATOM 890 N N . THR A 1 113 ? 15.053 11.465 -5.330 1.00 96.56 113 THR A N 1
ATOM 891 C CA . THR A 1 113 ? 15.750 10.320 -5.930 1.00 96.56 113 THR A CA 1
ATOM 892 C C . THR A 1 113 ? 14.796 9.172 -6.223 1.00 96.56 113 THR A C 1
ATOM 894 O O . THR A 1 113 ? 14.835 8.625 -7.322 1.00 96.56 113 THR A O 1
ATOM 897 N N . GLN A 1 114 ? 13.906 8.820 -5.289 1.00 97.38 114 GLN A N 1
ATOM 898 C CA . GLN A 1 114 ? 12.964 7.717 -5.504 1.00 97.38 114 GLN A CA 1
ATOM 899 C C . GLN A 1 114 ? 12.037 7.978 -6.697 1.00 97.38 114 GLN A C 1
ATOM 901 O O . GLN A 1 114 ? 11.855 7.092 -7.532 1.00 97.38 114 GLN A O 1
ATOM 906 N N . PHE A 1 115 ? 11.497 9.193 -6.828 1.00 98.31 115 PHE A N 1
ATOM 907 C CA . PHE A 1 115 ? 10.680 9.543 -7.990 1.00 98.31 115 PHE A CA 1
ATOM 908 C C . PHE A 1 115 ? 11.481 9.535 -9.289 1.00 98.31 115 PHE A C 1
ATOM 910 O O . PHE A 1 115 ? 10.997 9.010 -10.289 1.00 98.31 115 PHE A O 1
ATOM 917 N N . MET A 1 116 ? 12.708 10.060 -9.285 1.00 98.25 116 MET A N 1
ATOM 918 C CA . MET A 1 116 ? 13.530 10.069 -10.494 1.00 98.25 116 MET A CA 1
ATOM 919 C C . MET A 1 116 ? 13.946 8.668 -10.935 1.00 98.25 116 MET A C 1
ATOM 921 O O . MET A 1 116 ? 13.942 8.406 -12.131 1.00 98.25 116 MET A O 1
ATOM 925 N N . LEU A 1 117 ? 14.206 7.746 -10.007 1.00 97.56 117 LEU A N 1
ATOM 926 C CA . LEU A 1 117 ? 14.451 6.345 -10.353 1.00 97.56 117 LEU A CA 1
ATOM 927 C C . LEU A 1 117 ? 13.241 5.712 -11.054 1.00 97.56 117 LEU A C 1
ATOM 929 O O . LEU A 1 117 ? 13.425 4.996 -12.024 1.00 97.56 117 LEU A O 1
ATOM 933 N N . MET A 1 118 ? 12.008 6.007 -10.625 1.00 98.31 118 MET A N 1
ATOM 934 C CA . MET A 1 118 ? 10.803 5.541 -11.336 1.00 98.31 118 MET A CA 1
ATOM 935 C C . MET A 1 118 ? 10.681 6.157 -12.735 1.00 98.31 118 MET A C 1
ATOM 937 O O . MET A 1 118 ? 10.225 5.497 -13.662 1.00 98.31 118 MET A O 1
ATOM 941 N N . VAL A 1 119 ? 11.069 7.428 -12.890 1.00 98.44 119 VAL A N 1
ATOM 942 C CA . VAL A 1 119 ? 11.096 8.098 -14.198 1.00 98.44 119 VAL A CA 1
ATOM 943 C C . VAL A 1 119 ? 12.129 7.454 -15.122 1.00 98.44 119 VAL A C 1
ATOM 945 O O . VAL A 1 119 ? 11.833 7.285 -16.300 1.00 98.44 119 VAL A O 1
ATOM 948 N N . CYS A 1 120 ? 13.300 7.068 -14.609 1.00 98.19 120 CYS A N 1
ATOM 949 C CA . CYS A 1 120 ? 14.320 6.382 -15.402 1.00 98.19 120 CYS A CA 1
ATOM 950 C C . CYS A 1 120 ? 13.790 5.074 -16.006 1.00 98.19 120 CYS A C 1
ATOM 952 O O . CYS A 1 120 ? 13.912 4.903 -17.212 1.00 98.19 120 CYS A O 1
ATOM 954 N N . GLU A 1 121 ? 13.093 4.233 -15.237 1.00 98.00 121 GLU A N 1
ATOM 955 C CA . GLU A 1 121 ? 12.499 2.990 -15.773 1.00 98.00 121 GLU A CA 1
ATOM 956 C C . GLU A 1 121 ? 11.462 3.246 -16.871 1.00 98.00 121 GLU A C 1
ATOM 958 O O . GLU A 1 121 ? 11.365 2.515 -17.854 1.00 98.00 121 GLU A O 1
ATOM 963 N N . LEU A 1 122 ? 10.686 4.328 -16.748 1.00 98.19 122 LEU A N 1
ATOM 964 C CA . LEU A 1 122 ? 9.754 4.726 -17.803 1.00 98.19 122 LEU A CA 1
ATOM 965 C C . LEU A 1 122 ? 10.485 5.187 -19.074 1.00 98.19 122 LEU A C 1
ATOM 967 O O . LEU A 1 122 ? 9.982 4.965 -20.179 1.00 98.19 122 LEU A O 1
ATOM 971 N N . CYS A 1 123 ? 11.652 5.822 -18.937 1.00 97.88 123 CYS A N 1
ATOM 972 C CA . CYS A 1 123 ? 12.511 6.150 -20.073 1.00 97.88 123 CYS A CA 1
ATOM 973 C C . CYS A 1 123 ? 13.081 4.879 -20.719 1.00 97.88 123 CYS A C 1
ATOM 975 O O . CYS A 1 123 ? 13.000 4.753 -21.940 1.00 97.88 123 CYS A O 1
ATOM 977 N N . GLU A 1 124 ? 13.563 3.917 -19.930 1.00 96.69 124 GLU A N 1
ATOM 978 C CA . GLU A 1 124 ? 14.063 2.624 -20.424 1.00 96.69 124 GLU A CA 1
ATOM 979 C C . GLU A 1 124 ? 12.957 1.845 -21.158 1.00 96.69 124 GLU A C 1
ATOM 981 O O . GLU A 1 124 ? 13.159 1.368 -22.277 1.00 96.69 124 GLU A O 1
ATOM 986 N N . ALA A 1 125 ? 11.725 1.852 -20.635 1.00 96.94 125 ALA A N 1
ATOM 987 C CA . ALA A 1 125 ? 10.566 1.276 -21.319 1.00 96.94 125 ALA A CA 1
ATOM 988 C C . ALA A 1 125 ? 10.312 1.915 -22.698 1.00 96.94 125 ALA A C 1
ATOM 990 O O . ALA A 1 125 ? 9.940 1.228 -23.657 1.00 96.94 125 ALA A O 1
ATOM 991 N N . PHE A 1 126 ? 10.503 3.232 -22.819 1.00 96.62 126 PHE A N 1
ATOM 992 C CA . PHE A 1 126 ? 10.362 3.944 -24.089 1.00 96.62 126 PHE A CA 1
ATOM 993 C C . PHE A 1 126 ? 11.512 3.650 -25.062 1.00 96.62 126 PHE A C 1
ATOM 995 O O . PHE A 1 126 ? 11.287 3.535 -26.271 1.00 96.62 126 PHE A O 1
ATOM 1002 N N . GLU A 1 127 ? 12.734 3.488 -24.561 1.00 96.69 127 GLU A N 1
ATOM 1003 C CA . GLU A 1 127 ? 13.883 3.074 -25.366 1.00 96.69 127 GLU A CA 1
ATOM 1004 C C . GLU A 1 127 ? 13.701 1.655 -25.912 1.00 96.69 127 GLU A C 1
ATOM 1006 O O . GLU A 1 127 ? 13.839 1.449 -27.122 1.00 96.69 127 GLU A O 1
ATOM 1011 N N . ALA A 1 128 ? 13.281 0.712 -25.066 1.00 95.75 128 ALA A N 1
ATOM 1012 C CA . ALA A 1 128 ? 12.970 -0.658 -25.463 1.00 95.75 128 ALA A CA 1
ATOM 1013 C C . ALA A 1 128 ? 11.828 -0.718 -26.490 1.00 95.75 128 ALA A C 1
ATOM 1015 O O . ALA A 1 128 ? 11.885 -1.480 -27.456 1.00 95.75 128 ALA A O 1
ATOM 1016 N N . PHE A 1 129 ? 10.809 0.137 -26.346 1.00 95.06 129 PHE A N 1
ATOM 1017 C CA . PHE A 1 129 ? 9.760 0.289 -27.356 1.00 95.06 129 PHE A CA 1
ATOM 1018 C C . PHE A 1 129 ? 10.324 0.739 -28.712 1.00 95.06 129 PHE A C 1
ATOM 1020 O O . PHE A 1 129 ? 9.979 0.170 -29.749 1.00 95.06 129 PHE A O 1
ATOM 1027 N N . ARG A 1 130 ? 11.203 1.749 -28.720 1.00 96.81 130 ARG A N 1
ATOM 1028 C CA . ARG A 1 130 ? 11.808 2.279 -29.953 1.00 96.81 130 ARG A CA 1
ATOM 1029 C C . ARG A 1 130 ? 12.696 1.262 -30.658 1.00 96.81 130 ARG A C 1
ATOM 1031 O O . ARG A 1 130 ? 12.748 1.270 -31.886 1.00 96.81 130 ARG A O 1
ATOM 1038 N N . SER A 1 131 ? 13.416 0.440 -29.902 1.00 92.75 131 SER A N 1
ATOM 1039 C CA . SER A 1 131 ? 14.313 -0.578 -30.451 1.00 92.75 131 SER A CA 1
ATOM 1040 C C . SER A 1 131 ? 13.604 -1.896 -30.768 1.00 92.75 131 SER A C 1
ATOM 1042 O O . SER A 1 131 ? 14.145 -2.693 -31.530 1.00 92.75 131 SER A O 1
ATOM 1044 N N . SER A 1 132 ? 12.406 -2.129 -30.209 1.00 90.50 132 SER A N 1
ATOM 1045 C CA . SER A 1 132 ? 11.738 -3.442 -30.203 1.00 90.50 132 SER A CA 1
ATOM 1046 C C . SER A 1 132 ? 12.652 -4.562 -29.684 1.00 90.50 132 SER A C 1
ATOM 1048 O O . SER A 1 132 ? 12.543 -5.713 -30.109 1.00 90.50 132 SER A O 1
ATOM 1050 N N . ALA A 1 133 ? 13.590 -4.213 -28.799 1.00 85.44 133 ALA A N 1
ATOM 1051 C CA . ALA A 1 133 ? 14.565 -5.150 -28.271 1.00 85.44 133 ALA A CA 1
ATOM 1052 C C . ALA A 1 133 ? 13.946 -6.037 -27.173 1.00 85.44 133 ALA A C 1
ATOM 1054 O O . ALA A 1 133 ? 13.090 -5.578 -26.404 1.00 85.44 133 ALA A O 1
ATOM 1055 N N . PRO A 1 134 ? 14.363 -7.312 -27.080 1.00 93.25 134 PRO A N 1
ATOM 1056 C CA . PRO A 1 134 ? 14.143 -8.097 -25.871 1.00 93.25 134 PRO A CA 1
ATOM 1057 C C . PRO A 1 134 ? 14.925 -7.496 -24.693 1.00 93.25 134 PRO A C 1
ATOM 1059 O O . PRO A 1 134 ? 15.873 -6.741 -24.901 1.00 93.25 134 PRO A O 1
ATOM 1062 N N . ASP A 1 135 ? 14.533 -7.840 -23.466 1.00 96.62 135 ASP A N 1
ATOM 1063 C CA . ASP A 1 135 ? 15.290 -7.453 -22.269 1.00 96.62 135 ASP A CA 1
ATOM 1064 C C . ASP A 1 135 ? 16.651 -8.169 -22.196 1.00 96.62 135 ASP A C 1
ATOM 1066 O O . ASP A 1 135 ? 16.761 -9.354 -22.522 1.00 96.62 135 ASP A O 1
ATOM 1070 N N . ASP A 1 136 ? 17.676 -7.477 -21.697 1.00 92.38 136 ASP A N 1
ATOM 1071 C CA . ASP A 1 136 ? 19.037 -8.016 -21.589 1.00 92.38 136 ASP A CA 1
ATOM 1072 C C . ASP A 1 136 ? 19.136 -9.166 -20.570 1.00 92.38 136 ASP A C 1
ATOM 1074 O O . ASP A 1 136 ? 19.909 -10.113 -20.752 1.00 92.38 136 ASP A O 1
ATOM 1078 N N . LYS A 1 137 ? 18.367 -9.098 -19.474 1.00 93.56 137 LYS A N 1
ATOM 1079 C CA . LYS A 1 137 ? 18.412 -10.070 -18.363 1.00 93.56 137 LYS A CA 1
ATOM 1080 C C . LYS A 1 137 ? 17.374 -11.180 -18.530 1.00 93.56 137 LYS A C 1
ATOM 1082 O O . LYS A 1 137 ? 17.566 -12.283 -18.014 1.00 93.56 137 LYS A O 1
ATOM 1087 N N . LEU A 1 138 ? 16.296 -10.906 -19.259 1.00 96.19 138 LEU A N 1
ATOM 1088 C CA . LEU A 1 138 ? 15.182 -11.793 -19.575 1.00 96.19 138 LEU A CA 1
ATOM 1089 C C . LEU A 1 138 ? 14.959 -11.839 -21.102 1.00 96.19 138 LEU A C 1
ATOM 1091 O O . LEU A 1 138 ? 13.915 -11.385 -21.573 1.00 96.19 138 LEU A O 1
ATOM 1095 N N . PRO A 1 139 ? 15.861 -12.456 -21.895 1.00 95.88 139 PRO A N 1
ATOM 1096 C CA . PRO A 1 139 ? 15.817 -12.389 -23.365 1.00 95.88 139 PRO A CA 1
ATOM 1097 C C . PRO A 1 139 ? 14.555 -12.968 -24.025 1.00 95.88 139 PRO A C 1
ATOM 1099 O O . PRO A 1 139 ? 14.334 -12.800 -25.221 1.00 95.88 139 PRO A O 1
ATOM 1102 N N . TRP A 1 140 ? 13.729 -13.689 -23.264 1.00 96.56 140 TRP A N 1
ATOM 1103 C CA . TRP A 1 140 ? 12.437 -14.231 -23.694 1.00 96.56 140 TRP A CA 1
ATOM 1104 C C . TRP A 1 140 ? 11.253 -13.280 -23.445 1.00 96.56 140 TRP A C 1
ATOM 1106 O O . TRP A 1 140 ? 10.105 -13.658 -23.689 1.00 96.56 140 TRP A O 1
ATOM 1116 N N . ARG A 1 141 ? 11.493 -12.078 -22.912 1.00 96.88 141 ARG A N 1
ATOM 1117 C CA . ARG A 1 141 ? 10.486 -11.043 -22.644 1.00 96.88 141 ARG A CA 1
ATOM 1118 C C . ARG A 1 141 ? 10.757 -9.824 -23.522 1.00 96.88 141 ARG A C 1
ATOM 1120 O O . ARG A 1 141 ? 11.906 -9.488 -23.793 1.00 96.88 141 ARG A O 1
ATOM 1127 N N . GLU A 1 142 ? 9.692 -9.145 -23.938 1.00 95.81 142 GLU A N 1
ATOM 1128 C CA . GLU A 1 142 ? 9.809 -7.831 -24.576 1.00 95.81 142 GLU A CA 1
ATOM 1129 C C . GLU A 1 142 ? 10.373 -6.827 -23.558 1.00 95.81 142 GLU A C 1
ATOM 1131 O O . GLU A 1 142 ? 9.823 -6.714 -22.460 1.00 95.81 142 GLU A O 1
ATOM 1136 N N . GLY A 1 143 ? 11.423 -6.079 -23.921 1.00 96.88 143 GLY A N 1
ATOM 1137 C CA . GLY A 1 143 ? 12.086 -5.145 -23.003 1.00 96.88 143 GLY A CA 1
ATOM 1138 C C . GLY A 1 143 ? 11.117 -4.128 -22.400 1.00 96.88 143 GLY A C 1
ATO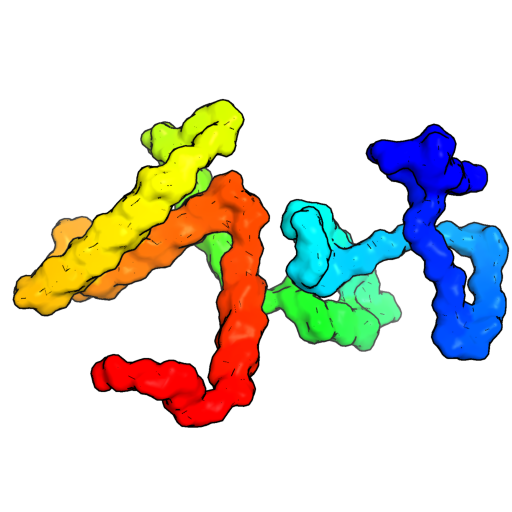M 1139 O O . GLY A 1 143 ? 11.072 -3.951 -21.189 1.00 96.88 143 GLY A O 1
ATOM 1140 N N . ARG A 1 144 ? 10.211 -3.571 -23.216 1.00 97.00 144 ARG A N 1
ATOM 1141 C CA . ARG A 1 144 ? 9.176 -2.633 -22.747 1.00 97.00 144 ARG A CA 1
ATOM 1142 C C . ARG A 1 144 ? 8.331 -3.213 -21.607 1.00 97.00 144 ARG A C 1
ATOM 1144 O O . ARG A 1 144 ? 7.991 -2.487 -20.678 1.00 97.00 144 ARG A O 1
ATOM 1151 N N . GLU A 1 145 ? 7.952 -4.491 -21.676 1.00 97.25 145 GLU A N 1
ATOM 1152 C CA . GLU A 1 145 ? 7.162 -5.121 -20.609 1.00 97.25 145 GLU A CA 1
ATOM 1153 C C . GLU A 1 145 ? 7.970 -5.283 -19.318 1.00 97.25 145 GLU A C 1
ATOM 1155 O O . GLU A 1 145 ? 7.400 -5.174 -18.231 1.00 97.25 145 GLU A O 1
ATOM 1160 N N . VAL A 1 146 ? 9.273 -5.554 -19.431 1.00 97.88 146 VAL A N 1
ATOM 1161 C CA . VAL A 1 146 ? 10.166 -5.713 -18.278 1.00 97.88 146 VAL A CA 1
ATOM 1162 C C . VAL A 1 146 ? 10.360 -4.379 -17.560 1.00 97.88 146 VAL A C 1
ATOM 1164 O O . VAL A 1 146 ? 10.134 -4.334 -16.353 1.00 97.88 146 VAL A O 1
ATOM 1167 N N . GLU A 1 147 ? 10.621 -3.288 -18.282 1.00 98.12 147 GLU A N 1
ATOM 1168 C CA . GLU A 1 147 ? 10.872 -1.974 -17.663 1.00 98.12 147 GLU A CA 1
ATOM 1169 C C . GLU A 1 147 ? 9.607 -1.309 -17.098 1.00 98.12 147 GLU A C 1
ATOM 1171 O O . GLU A 1 147 ? 9.624 -0.653 -16.050 1.00 98.12 147 GLU A O 1
ATOM 1176 N N . LEU A 1 148 ? 8.442 -1.549 -17.715 1.00 98.06 148 LEU A N 1
ATOM 1177 C CA . LEU A 1 148 ? 7.163 -1.212 -17.076 1.00 98.06 148 LEU A CA 1
ATOM 1178 C C . LEU A 1 148 ? 6.973 -2.003 -15.771 1.00 98.06 148 LEU A C 1
ATOM 1180 O O . LEU A 1 148 ? 6.449 -1.469 -14.790 1.00 98.06 148 LEU A O 1
ATOM 1184 N N . GLY A 1 149 ? 7.420 -3.260 -15.745 1.00 97.69 149 GLY A N 1
ATOM 1185 C CA . GLY A 1 149 ? 7.487 -4.075 -14.537 1.00 97.69 149 GLY A CA 1
ATOM 1186 C C . GLY A 1 149 ? 8.424 -3.486 -13.480 1.00 97.69 149 GLY A C 1
ATOM 1187 O O . GLY A 1 149 ? 8.008 -3.356 -12.325 1.00 97.69 149 GLY A O 1
ATOM 1188 N N . ASP A 1 150 ? 9.639 -3.073 -13.853 1.00 97.69 150 ASP A N 1
ATOM 1189 C CA . ASP A 1 150 ? 10.600 -2.472 -12.914 1.00 97.69 150 ASP A CA 1
ATOM 1190 C C . ASP A 1 150 ? 10.065 -1.162 -12.323 1.00 97.69 150 ASP A C 1
ATOM 1192 O O . ASP A 1 150 ? 10.140 -0.937 -11.112 1.00 97.69 150 ASP A O 1
ATOM 1196 N N . THR A 1 151 ? 9.366 -0.358 -13.132 1.00 98.38 151 THR A N 1
ATOM 1197 C CA . THR A 1 151 ? 8.650 0.835 -12.653 1.00 98.38 151 THR A CA 1
ATOM 1198 C C . THR A 1 151 ? 7.684 0.491 -11.507 1.00 98.38 151 THR A C 1
ATOM 1200 O O . THR A 1 151 ? 7.683 1.144 -10.458 1.00 98.38 151 THR A O 1
ATOM 1203 N N . VAL A 1 152 ? 6.864 -0.557 -11.667 1.00 98.31 152 VAL A N 1
ATOM 1204 C CA . VAL A 1 152 ? 5.913 -1.004 -10.629 1.00 98.31 152 VAL A CA 1
ATOM 1205 C C . VAL A 1 152 ? 6.648 -1.518 -9.388 1.00 98.31 152 VAL A C 1
ATOM 1207 O O . VAL A 1 152 ? 6.245 -1.212 -8.263 1.00 98.31 152 VAL A O 1
ATOM 1210 N N . ILE A 1 153 ? 7.750 -2.247 -9.569 1.00 98.00 153 ILE A N 1
ATOM 1211 C CA . ILE A 1 153 ? 8.605 -2.742 -8.482 1.00 98.00 153 ILE A CA 1
ATOM 1212 C C . ILE A 1 153 ? 9.173 -1.571 -7.664 1.00 98.00 153 ILE A C 1
ATOM 1214 O O . ILE A 1 153 ? 9.122 -1.604 -6.429 1.00 98.00 153 ILE A O 1
ATOM 1218 N N . ARG A 1 154 ? 9.632 -0.494 -8.312 1.00 97.81 154 ARG A N 1
ATOM 1219 C CA . ARG A 1 154 ? 10.110 0.719 -7.623 1.00 97.81 154 ARG A CA 1
ATOM 1220 C C . ARG A 1 154 ? 9.010 1.413 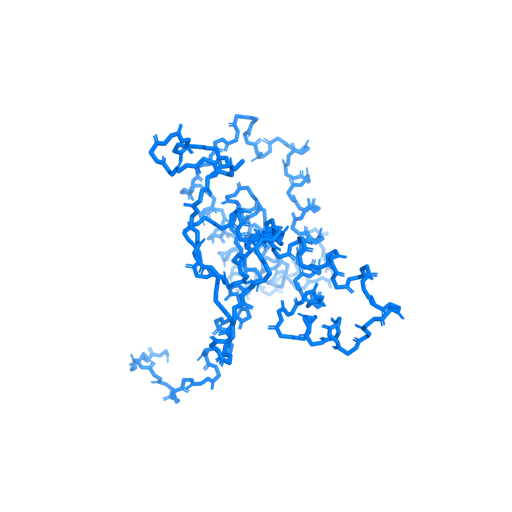-6.841 1.00 97.81 154 ARG A C 1
ATOM 1222 O O . ARG A 1 154 ? 9.230 1.784 -5.687 1.00 97.81 154 ARG A O 1
ATOM 1229 N N . ILE A 1 155 ? 7.813 1.524 -7.417 1.00 98.38 155 ILE A N 1
ATOM 1230 C CA . ILE A 1 155 ? 6.638 2.064 -6.718 1.00 98.38 155 ILE A CA 1
ATOM 1231 C C . ILE A 1 155 ? 6.320 1.223 -5.476 1.00 98.38 155 ILE A C 1
ATOM 1233 O O . ILE A 1 155 ? 6.064 1.787 -4.413 1.00 98.38 155 ILE A O 1
ATOM 1237 N N . MET A 1 156 ? 6.369 -0.109 -5.569 1.00 97.88 156 MET A N 1
ATOM 1238 C CA . MET A 1 156 ? 6.136 -1.006 -4.431 1.00 97.88 156 MET A CA 1
ATOM 1239 C C . MET A 1 156 ? 7.183 -0.845 -3.320 1.00 97.88 156 MET A C 1
ATOM 1241 O O . MET A 1 156 ? 6.815 -0.779 -2.140 1.00 97.88 156 MET A O 1
ATOM 1245 N N . ASN A 1 157 ? 8.472 -0.756 -3.674 1.00 96.88 157 ASN A N 1
ATOM 1246 C CA . ASN A 1 157 ? 9.544 -0.503 -2.707 1.00 96.88 157 ASN A CA 1
ATOM 1247 C C . ASN A 1 157 ? 9.330 0.834 -1.987 1.00 96.88 157 ASN A C 1
ATOM 1249 O O . ASN A 1 157 ? 9.264 0.877 -0.758 1.00 96.88 157 ASN A O 1
ATOM 1253 N N . TYR A 1 158 ? 9.144 1.906 -2.762 1.00 97.00 158 TYR A N 1
ATOM 1254 C CA . TYR A 1 158 ? 8.918 3.248 -2.239 1.00 97.00 158 TYR A CA 1
ATOM 1255 C C . TYR A 1 158 ? 7.667 3.317 -1.361 1.00 97.00 158 TYR A C 1
ATOM 1257 O O . TYR A 1 158 ? 7.706 3.877 -0.270 1.00 97.00 158 TYR A O 1
ATOM 1265 N N . ALA A 1 159 ? 6.560 2.703 -1.788 1.00 95.19 159 ALA A N 1
ATOM 1266 C CA . ALA A 1 159 ? 5.327 2.663 -1.010 1.00 95.19 159 ALA A CA 1
ATOM 1267 C C . ALA A 1 159 ? 5.520 1.969 0.344 1.00 95.19 159 ALA A C 1
ATOM 1269 O O . ALA A 1 159 ? 4.944 2.403 1.342 1.00 95.19 159 ALA A O 1
ATOM 1270 N N . THR A 1 160 ? 6.339 0.917 0.392 1.00 92.06 160 THR A N 1
ATOM 1271 C CA . THR A 1 160 ? 6.672 0.221 1.641 1.00 92.06 160 THR A CA 1
ATOM 1272 C C . THR A 1 160 ? 7.521 1.111 2.546 1.00 92.06 160 THR A C 1
ATOM 1274 O O . THR A 1 160 ? 7.146 1.333 3.698 1.00 92.06 160 THR A O 1
ATOM 1277 N N . GLN A 1 161 ? 8.597 1.692 2.006 1.00 92.62 161 GLN A N 1
ATOM 1278 C CA . GLN A 1 161 ? 9.514 2.571 2.737 1.00 92.62 161 GLN A CA 1
ATOM 1279 C C . GLN A 1 161 ? 8.788 3.807 3.299 1.00 92.62 161 GLN A C 1
ATOM 1281 O O . GLN A 1 161 ? 8.865 4.099 4.490 1.00 92.62 161 GLN A O 1
ATOM 1286 N N . ALA A 1 162 ? 7.999 4.483 2.461 1.00 92.81 162 ALA A N 1
ATOM 1287 C CA . ALA A 1 162 ? 7.233 5.679 2.810 1.00 92.81 162 ALA A CA 1
ATOM 1288 C C . ALA A 1 162 ? 5.904 5.375 3.529 1.00 92.81 162 ALA A C 1
ATOM 1290 O O . ALA A 1 162 ? 5.111 6.284 3.777 1.00 92.81 162 ALA A O 1
ATOM 1291 N N . LYS A 1 163 ? 5.632 4.104 3.864 1.00 88.31 163 LYS A N 1
ATOM 1292 C CA . LYS A 1 163 ? 4.415 3.649 4.565 1.00 88.31 163 LYS A CA 1
ATOM 1293 C C . LYS A 1 163 ? 3.112 4.083 3.871 1.00 88.31 163 LYS A C 1
ATOM 1295 O O . LYS A 1 163 ? 2.086 4.280 4.523 1.00 88.31 163 LYS A O 1
ATOM 1300 N N . LEU A 1 164 ? 3.122 4.163 2.543 1.00 86.12 164 LEU A N 1
ATOM 1301 C CA . LEU A 1 164 ? 1.981 4.552 1.715 1.00 86.12 164 LEU A CA 1
ATOM 1302 C C . LEU A 1 164 ? 1.066 3.369 1.416 1.00 86.12 164 LEU A C 1
ATOM 1304 O O . LEU A 1 164 ? 1.508 2.224 1.299 1.00 86.12 164 LEU A O 1
ATOM 1308 N N . ASN A 1 165 ? -0.225 3.653 1.247 1.00 81.00 165 ASN A N 1
ATOM 1309 C CA . ASN A 1 165 ? -1.265 2.653 1.020 1.00 81.00 165 ASN A CA 1
ATOM 1310 C C . ASN A 1 165 ? -1.753 2.605 -0.426 1.00 81.00 165 ASN A C 1
ATOM 1312 O O . ASN A 1 165 ? -2.924 2.835 -0.711 1.00 81.00 165 ASN A O 1
ATOM 1316 N N . VAL A 1 166 ? -0.815 2.312 -1.327 1.00 90.75 166 VAL A N 1
ATOM 1317 C CA . VAL A 1 166 ? -1.015 2.428 -2.776 1.00 90.75 166 VAL A CA 1
ATOM 1318 C C . VAL A 1 166 ? -2.055 1.444 -3.315 1.00 90.75 166 VAL A C 1
AT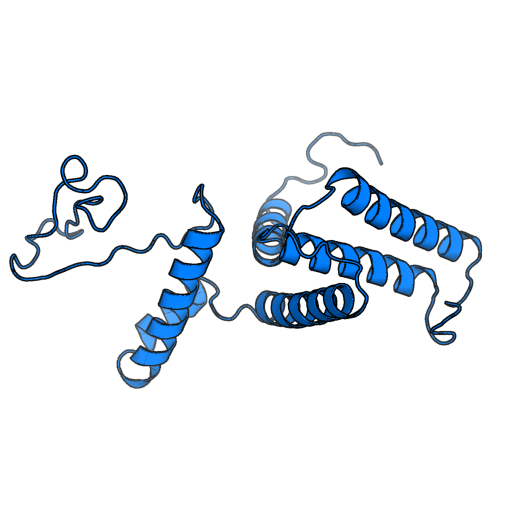OM 1320 O O . VAL A 1 166 ? -2.954 1.893 -4.010 1.00 90.75 166 VAL A O 1
ATOM 1323 N N . ALA A 1 167 ? -2.008 0.149 -2.977 1.00 88.69 167 ALA A N 1
ATOM 1324 C CA . ALA A 1 167 ? -2.965 -0.820 -3.532 1.00 88.69 167 ALA A CA 1
ATOM 1325 C C . ALA A 1 167 ? -4.440 -0.492 -3.224 1.00 88.69 167 ALA A C 1
ATOM 1327 O O . ALA A 1 167 ? -5.229 -0.442 -4.166 1.00 88.69 167 ALA A O 1
ATOM 1328 N N . PRO A 1 168 ? -4.833 -0.180 -1.974 1.00 80.56 168 PRO A N 1
ATOM 1329 C CA . PRO A 1 168 ? -6.194 0.286 -1.708 1.00 80.56 168 PRO A CA 1
ATOM 1330 C C . PRO A 1 168 ? -6.528 1.596 -2.430 1.00 80.56 168 PRO A C 1
ATOM 1332 O O . PRO A 1 168 ? -7.597 1.711 -3.017 1.00 80.56 168 PRO A O 1
ATOM 1335 N N . ALA A 1 169 ? -5.593 2.553 -2.475 1.00 83.31 169 ALA A N 1
ATOM 1336 C CA . ALA A 1 169 ? -5.801 3.805 -3.203 1.00 83.31 169 ALA A CA 1
ATOM 1337 C C . ALA A 1 169 ? -5.994 3.590 -4.718 1.00 83.31 169 ALA A C 1
ATOM 1339 O O . ALA A 1 169 ? -6.700 4.367 -5.359 1.00 83.31 169 ALA A O 1
ATOM 1340 N N . MET A 1 170 ? -5.382 2.552 -5.302 1.00 88.94 170 MET A N 1
ATOM 1341 C CA . MET A 1 170 ? -5.601 2.168 -6.700 1.00 88.94 170 MET A CA 1
ATOM 1342 C C . MET A 1 170 ? -7.031 1.681 -6.924 1.00 88.94 170 MET A C 1
ATOM 1344 O O . MET A 1 170 ? -7.653 2.135 -7.877 1.00 88.94 170 MET A O 1
ATOM 1348 N N . ILE A 1 171 ? -7.552 0.822 -6.042 1.00 82.50 171 ILE A N 1
ATOM 1349 C CA . ILE A 1 171 ? -8.927 0.301 -6.121 1.00 82.50 171 ILE A CA 1
ATOM 1350 C C . ILE A 1 171 ? -9.929 1.453 -6.021 1.00 82.50 171 ILE A C 1
ATOM 1352 O O . ILE A 1 171 ? -10.713 1.668 -6.940 1.00 82.50 171 ILE A O 1
ATOM 1356 N N . GLU A 1 172 ? -9.817 2.279 -4.977 1.00 77.88 172 GLU A N 1
ATOM 1357 C CA . GLU A 1 172 ? -10.701 3.437 -4.779 1.00 77.88 172 GLU A CA 1
ATOM 1358 C C . GLU A 1 172 ? -10.654 4.408 -5.970 1.00 77.88 172 GLU A C 1
ATOM 1360 O O . GLU A 1 172 ? -11.661 5.002 -6.371 1.00 77.88 172 GLU A O 1
ATOM 1365 N N . LYS A 1 173 ? -9.464 4.606 -6.553 1.00 84.31 173 LYS A N 1
ATOM 1366 C CA . LYS A 1 173 ? -9.294 5.493 -7.704 1.00 84.31 173 LYS A CA 1
ATOM 1367 C C . LYS A 1 173 ? -9.852 4.884 -8.986 1.00 84.31 173 LYS A C 1
ATOM 1369 O O . LYS A 1 173 ? -10.376 5.640 -9.806 1.00 84.31 173 LYS A O 1
ATOM 1374 N N . ASP A 1 174 ? -9.736 3.576 -9.172 1.00 82.94 174 ASP A N 1
ATOM 1375 C CA . ASP A 1 174 ? -10.328 2.875 -10.306 1.00 82.94 174 ASP A CA 1
ATOM 1376 C C . ASP A 1 174 ? -11.857 2.959 -10.258 1.00 82.94 174 ASP A C 1
ATOM 1378 O O . ASP A 1 174 ? -12.463 3.461 -11.204 1.00 82.94 174 ASP A O 1
ATOM 1382 N N . GLU A 1 175 ? -12.466 2.643 -9.114 1.00 78.31 175 GLU A N 1
ATOM 1383 C CA . GLU A 1 175 ? -13.910 2.785 -8.878 1.00 78.31 175 GLU A CA 1
ATOM 1384 C C . GLU A 1 175 ? -14.397 4.215 -9.158 1.00 78.31 175 GLU A C 1
ATOM 1386 O O . GLU A 1 175 ? -15.372 4.435 -9.883 1.00 78.31 175 GLU A O 1
ATOM 1391 N N . TYR A 1 176 ? -13.673 5.222 -8.655 1.00 75.06 176 TYR A N 1
ATOM 1392 C CA . TYR A 1 176 ? -13.977 6.620 -8.955 1.00 75.06 176 TYR A CA 1
ATOM 1393 C C . TYR A 1 176 ? -13.871 6.933 -10.456 1.00 75.06 176 TYR A C 1
ATOM 1395 O O . TYR A 1 176 ? -14.678 7.699 -10.986 1.00 75.06 176 TYR A O 1
ATOM 1403 N N . ASN A 1 177 ? -12.874 6.380 -11.156 1.00 81.69 177 ASN A N 1
ATOM 1404 C CA . ASN A 1 177 ? -12.679 6.598 -12.589 1.00 81.69 177 ASN A CA 1
ATOM 1405 C C . ASN A 1 177 ? -13.780 5.944 -13.438 1.00 81.69 177 ASN A C 1
ATOM 1407 O O . ASN A 1 177 ? -14.172 6.547 -14.436 1.00 81.69 177 ASN A O 1
ATOM 1411 N N . GLN A 1 178 ? -14.313 4.788 -13.030 1.00 78.06 178 GLN A N 1
ATOM 1412 C CA . GLN A 1 178 ? -15.459 4.142 -13.686 1.00 78.06 178 GLN A CA 1
ATOM 1413 C C . GLN A 1 178 ? -16.723 5.016 -13.633 1.00 78.06 178 GLN A C 1
ATOM 1415 O O . GLN A 1 178 ? -17.520 5.016 -14.569 1.00 78.06 178 GLN A O 1
ATOM 1420 N N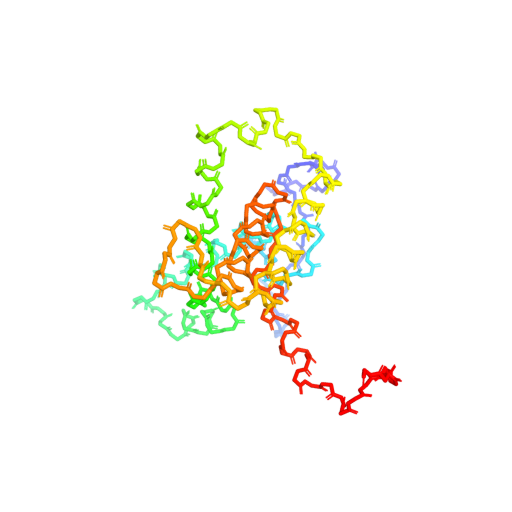 . GLY A 1 179 ? -16.879 5.820 -12.577 1.00 82.12 179 GLY A N 1
ATOM 1421 C CA . GLY A 1 179 ? -17.970 6.788 -12.442 1.00 82.12 179 GLY A CA 1
ATOM 1422 C C . GLY A 1 179 ? -17.776 8.106 -13.206 1.00 82.12 179 GLY A C 1
ATOM 1423 O O . GLY A 1 179 ? -18.655 8.971 -13.152 1.00 82.12 179 GLY A O 1
ATOM 1424 N N . ARG A 1 180 ? -16.640 8.326 -13.889 1.00 78.44 180 ARG A N 1
ATOM 1425 C CA . ARG A 1 180 ? -16.382 9.603 -14.572 1.00 78.44 180 ARG A CA 1
ATOM 1426 C C . ARG A 1 180 ? -17.121 9.708 -15.913 1.00 78.44 180 ARG A C 1
ATOM 1428 O O . ARG A 1 180 ? -17.172 8.741 -16.670 1.00 78.44 180 ARG A O 1
ATOM 1435 N N . PRO A 1 181 ? -17.603 10.911 -16.280 1.00 79.31 181 PRO A N 1
ATOM 1436 C CA . PRO A 1 181 ? -18.100 11.167 -17.626 1.00 79.31 181 PRO A CA 1
ATOM 1437 C C . PRO A 1 181 ? -17.025 10.914 -18.692 1.00 79.31 181 PRO A C 1
ATOM 1439 O O . PRO A 1 181 ? -15.839 11.173 -18.471 1.00 79.31 181 PRO A O 1
ATOM 1442 N N . TYR A 1 182 ? -17.448 10.483 -19.881 1.00 76.50 182 TYR A N 1
ATOM 1443 C CA . TYR A 1 182 ? -16.560 10.277 -21.026 1.00 76.50 182 TYR A CA 1
ATOM 1444 C C . TYR A 1 182 ? -15.730 11.538 -21.335 1.00 76.50 182 TYR A C 1
ATOM 1446 O O . TYR A 1 182 ? -16.283 12.621 -21.525 1.00 76.50 182 TYR A O 1
ATOM 1454 N N . LYS A 1 183 ? -14.396 11.391 -21.397 1.00 69.75 183 LYS A N 1
ATOM 1455 C CA . LYS A 1 183 ? -13.427 12.483 -21.633 1.00 69.75 183 LYS A CA 1
ATOM 1456 C C . LYS A 1 183 ? -13.628 13.695 -20.706 1.00 69.75 183 LYS A C 1
ATOM 1458 O O . LYS A 1 183 ? -13.589 14.850 -21.139 1.00 69.75 183 LYS A O 1
ATOM 1463 N N . HIS A 1 184 ? -13.806 13.447 -19.410 1.00 63.12 184 HIS A N 1
ATOM 1464 C CA . HIS A 1 184 ? -13.814 14.501 -18.395 1.00 63.12 184 HIS A CA 1
ATOM 1465 C C . HIS A 1 184 ? -12.513 15.331 -18.436 1.00 63.12 184 HIS A C 1
ATOM 1467 O O . HIS A 1 184 ? -11.405 14.806 -18.550 1.00 63.12 184 HIS A O 1
ATOM 1473 N N . GLY A 1 185 ? -12.638 16.654 -18.312 1.00 66.38 185 GLY A N 1
ATOM 1474 C CA . GLY A 1 185 ? -11.491 17.565 -18.197 1.00 66.38 185 GLY A CA 1
ATOM 1475 C C . GLY A 1 185 ? -10.871 18.047 -19.513 1.00 66.38 185 GLY A C 1
ATOM 1476 O O . GLY A 1 185 ? -9.812 18.664 -19.466 1.00 66.38 185 GLY A O 1
ATOM 1477 N N . GLY A 1 186 ? -11.492 17.787 -20.671 1.00 62.28 186 GLY A N 1
ATOM 1478 C CA . GLY A 1 186 ? -11.142 18.442 -21.943 1.00 62.28 186 GLY A CA 1
ATOM 1479 C C . GLY A 1 186 ? -9.722 18.183 -22.465 1.00 62.28 186 GLY A C 1
ATOM 1480 O O . GLY A 1 186 ? -9.270 18.881 -23.373 1.00 62.28 186 GLY A O 1
ATOM 1481 N N . LYS A 1 187 ? -9.005 17.198 -21.909 1.00 58.22 187 LYS A N 1
ATOM 1482 C CA . LYS A 1 187 ? -7.644 16.857 -22.334 1.00 58.22 187 LYS A CA 1
ATOM 1483 C C . LYS A 1 187 ? -7.688 16.227 -23.727 1.00 58.22 187 LYS A C 1
ATOM 1485 O O . LYS A 1 187 ? -8.295 15.174 -23.917 1.00 58.22 187 LYS A O 1
ATOM 1490 N N . LYS A 1 188 ? -7.064 16.898 -24.695 1.00 50.44 188 LYS A N 1
ATOM 1491 C CA . LYS A 1 188 ? -6.770 16.347 -26.020 1.00 50.44 188 LYS A CA 1
ATOM 1492 C C . LYS A 1 188 ? -5.450 15.585 -25.895 1.00 50.44 188 LYS A C 1
ATOM 1494 O O . LYS A 1 188 ? -4.436 16.212 -25.604 1.00 50.44 188 LYS A O 1
ATOM 1499 N N . PHE A 1 189 ? -5.510 14.265 -26.014 1.00 55.47 189 PHE A N 1
ATOM 1500 C CA . PHE A 1 189 ? -4.340 13.411 -26.206 1.00 55.47 189 PHE A CA 1
ATOM 1501 C C . PHE A 1 189 ? -4.217 13.123 -27.697 1.00 55.47 189 PHE A C 1
ATOM 1503 O O . PHE A 1 189 ? -5.292 12.941 -28.321 1.00 55.47 189 PHE A O 1
#

pLDDT: mean 89.31, std 9.03, range [50.44, 98.44]

Secondary structure (DSSP, 8-state):
-PPPTTT-TTSS--------TTSPPPPTT--------STT-S-HHHHHHHHHHHHHHHHHHTTT-HHHHHHHHHHTTTT-HHHHHHHHHHHHHHHHHHHTT-S-TT----HHHHHHHHHHHHHHHHHHHHHTPBPSS-TTSBHHHHHHHHHHHHHHHHHHHTT--HHHHHHHHHHHHHTSPTTTT----

Foldseek 3Di:
DADDCVVPVPDGHDDDDDADPVRDDDDPPDDDDDADQDCPDPDNVRNVVSLVVLLVVLVVCCVPCVVVSVVSCVVRVSCVVQLVVLLVLLVVLLVVCVVVVVADPVLDDPPVVLVVVLVVLVVQLVVLVVVQAAPPVGRVHRRNVVSVVVSVSSVSNCCVSVVHDVRVVVVVVVVVVVPDDDPPPPDDD

Organism: NCBI:txid3080537

Radius of gyration: 22.7 Å; chains: 1; bounding box: 54×39×65 Å

Sequence (189 aa):
MVPTKEENPNGLHQKYVVTKADGSSVDPDAEYFVLRLDYKGGDVSHVRACRAALSMYAKAIQERIPDLANDLKERYDLHHPFIEAWLLMAKRTHQTNCDKGFVAEDGNIDHGTQFMLMVCELCEAFEAFRSSAPDDKLPWREGREVELGDTVIRIMNYATQAKLNVAPAMIEKDEYNQGRPYKHGGKKF